Protein AF-A0AA37GEW1-F1 (afdb_monomer)

Organism: NCBI:txid708192

Radius of gyration: 22.43 Å; Cα contacts (8 Å, |Δi|>4): 580; chains: 1; bounding box: 46×82×53 Å

Structure (mmCIF, N/CA/C/O backbone):
data_AF-A0AA37GEW1-F1
#
_entry.id   AF-A0AA37GEW1-F1
#
loop_
_atom_site.group_PDB
_atom_site.id
_atom_site.type_symbol
_atom_site.label_atom_id
_atom_site.label_alt_id
_atom_site.label_comp_id
_atom_site.label_asym_id
_atom_site.label_entity_id
_atom_site.label_seq_id
_atom_site.pdbx_PDB_ins_code
_atom_site.Cartn_x
_atom_site.Cartn_y
_atom_site.Cartn_z
_atom_site.occupancy
_atom_site.B_iso_or_equiv
_atom_site.auth_seq_id
_atom_site.auth_comp_id
_atom_site.auth_asym_id
_atom_site.auth_atom_id
_atom_site.pdbx_PDB_model_num
ATOM 1 N N . MET A 1 1 ? -21.779 7.815 14.422 1.00 53.88 1 MET A N 1
ATOM 2 C CA . MET A 1 1 ? -20.915 6.710 13.942 1.00 53.88 1 MET A CA 1
ATOM 3 C C . MET A 1 1 ? -19.606 6.762 14.706 1.00 53.88 1 MET A C 1
ATOM 5 O O . MET A 1 1 ? -19.107 7.863 14.902 1.00 53.88 1 MET A O 1
ATOM 9 N N . LYS A 1 2 ? -19.100 5.618 15.178 1.00 76.12 2 LYS A N 1
ATOM 10 C CA . LYS A 1 2 ? -17.838 5.534 15.931 1.00 76.12 2 LYS A CA 1
ATOM 11 C C . LYS A 1 2 ? -16.645 5.568 14.962 1.00 76.12 2 LYS A C 1
ATOM 13 O O . LYS A 1 2 ? -16.744 5.013 13.868 1.00 76.12 2 LYS A O 1
ATOM 18 N N . GLY A 1 3 ? -15.575 6.265 15.341 1.00 82.94 3 GLY A N 1
ATOM 19 C CA . GLY A 1 3 ? -14.305 6.251 14.611 1.00 82.94 3 GLY A CA 1
ATOM 20 C C . GLY A 1 3 ? -13.537 4.949 14.846 1.00 82.94 3 GLY A C 1
ATOM 21 O O . GLY A 1 3 ? -13.857 4.213 15.780 1.00 82.94 3 GLY A O 1
ATOM 22 N N . ILE A 1 4 ? -12.532 4.682 14.014 1.00 88.31 4 ILE A N 1
ATOM 23 C CA . ILE A 1 4 ? -11.656 3.514 14.151 1.00 88.31 4 ILE A CA 1
ATOM 24 C C . ILE A 1 4 ? -10.768 3.714 15.382 1.00 88.31 4 ILE A C 1
ATOM 26 O O . ILE A 1 4 ? -9.865 4.551 15.370 1.00 88.31 4 ILE A O 1
ATOM 30 N N . SER A 1 5 ? -11.047 2.970 16.450 1.00 88.44 5 SER A N 1
ATOM 31 C CA . SER A 1 5 ? -10.325 3.070 17.721 1.00 88.44 5 SER A CA 1
ATOM 32 C C . SER A 1 5 ? -8.910 2.499 17.632 1.00 88.44 5 SER A C 1
ATOM 34 O O . SER A 1 5 ? -8.684 1.462 17.013 1.00 88.44 5 SER A O 1
ATOM 36 N N . ILE A 1 6 ? -7.968 3.152 18.311 1.00 87.19 6 ILE A N 1
ATOM 37 C CA . ILE A 1 6 ? -6.626 2.627 18.564 1.00 87.19 6 ILE A CA 1
ATOM 38 C C . ILE A 1 6 ? -6.676 1.911 19.923 1.00 87.19 6 ILE A C 1
ATOM 40 O O . ILE A 1 6 ? -6.922 2.565 20.943 1.00 87.19 6 ILE A O 1
ATOM 44 N N . PRO A 1 7 ? -6.489 0.581 19.974 1.00 84.62 7 PRO A N 1
ATOM 45 C CA . PRO A 1 7 ? -6.499 -0.152 21.234 1.00 84.62 7 PRO A CA 1
ATOM 46 C C . PRO A 1 7 ? -5.284 0.217 22.092 1.00 84.62 7 PRO A C 1
ATOM 48 O O . PRO A 1 7 ? -4.292 0.747 21.598 1.00 84.62 7 PRO A O 1
ATOM 51 N N . LYS A 1 8 ? -5.317 -0.123 23.388 1.00 81.00 8 LYS A N 1
ATOM 52 C CA . LYS A 1 8 ? -4.189 0.120 24.316 1.00 81.00 8 LYS A CA 1
ATOM 53 C C . LYS A 1 8 ? -2.884 -0.556 23.880 1.00 81.00 8 LYS A C 1
ATOM 55 O O . LYS A 1 8 ? -1.813 -0.094 24.249 1.00 81.00 8 LYS A O 1
ATOM 60 N N . SER A 1 9 ? -2.980 -1.645 23.116 1.00 80.62 9 SER A N 1
ATOM 61 C CA . SER A 1 9 ? -1.839 -2.336 22.508 1.00 80.62 9 SER A CA 1
ATOM 62 C C . SER A 1 9 ? -1.182 -1.539 21.373 1.00 80.62 9 SER A C 1
ATOM 64 O O . SER A 1 9 ? -0.112 -1.930 20.909 1.00 80.62 9 SER A O 1
ATOM 66 N N . SER A 1 10 ? -1.827 -0.465 20.899 1.00 83.31 10 SER A N 1
ATOM 67 C CA . SER A 1 10 ? -1.470 0.312 19.707 1.00 83.31 10 SER A CA 1
ATOM 68 C C . SER A 1 10 ? -1.389 -0.520 18.424 1.00 83.31 10 SER A C 1
ATOM 70 O O . SER A 1 10 ? -0.747 -0.113 17.462 1.00 83.31 10 SER A O 1
ATOM 72 N N . LYS A 1 11 ? -2.035 -1.689 18.394 1.00 88.69 11 LYS A N 1
ATOM 73 C CA . LYS A 1 11 ? -2.049 -2.601 17.247 1.00 88.69 11 LYS A CA 1
ATOM 74 C C . LYS A 1 11 ? -3.482 -2.846 16.821 1.00 88.69 11 LYS A C 1
ATOM 76 O O . LYS A 1 11 ? -4.252 -3.422 17.578 1.00 88.69 11 LYS A O 1
ATOM 81 N N . ILE A 1 12 ? -3.828 -2.409 15.620 1.00 89.88 12 ILE A N 1
ATOM 82 C CA . ILE A 1 12 ? -5.141 -2.640 15.025 1.00 89.88 12 ILE A CA 1
ATOM 83 C C . ILE A 1 12 ? -5.004 -3.833 14.084 1.00 89.88 12 ILE A C 1
ATOM 85 O O . ILE A 1 12 ? -4.336 -3.735 13.053 1.00 89.88 12 ILE A O 1
ATOM 89 N N . VAL A 1 13 ? -5.618 -4.957 14.440 1.00 90.12 13 VAL A N 1
ATOM 90 C CA . VAL A 1 13 ? -5.720 -6.126 13.562 1.00 90.12 13 VAL A CA 1
ATOM 91 C C . VAL A 1 13 ? -6.870 -5.881 12.594 1.00 90.12 13 VAL A C 1
ATOM 93 O O . VAL A 1 13 ? -7.989 -5.593 13.012 1.00 90.12 13 VAL A O 1
ATOM 96 N N . ALA A 1 14 ? -6.608 -5.925 11.292 1.00 90.06 14 ALA A N 1
ATOM 97 C CA . ALA A 1 14 ? -7.606 -5.560 10.298 1.00 90.06 14 ALA A CA 1
ATOM 98 C C . ALA A 1 14 ? -7.424 -6.271 8.959 1.00 90.06 14 ALA A C 1
ATOM 100 O O . ALA A 1 14 ? -6.347 -6.760 8.613 1.00 90.06 14 ALA A O 1
ATOM 101 N N . GLN A 1 15 ? -8.495 -6.252 8.171 1.00 90.38 15 GLN A N 1
ATOM 102 C CA . GLN A 1 15 ? -8.461 -6.534 6.742 1.00 90.38 15 GLN A CA 1
ATOM 103 C C . GLN A 1 15 ? -8.696 -5.240 5.962 1.00 90.38 15 GLN A C 1
ATOM 105 O O . GLN A 1 15 ? -9.581 -4.444 6.290 1.00 90.38 15 GLN A O 1
ATOM 110 N N . PHE A 1 16 ? -7.925 -5.037 4.894 1.00 91.50 16 PHE A N 1
ATOM 111 C CA . PHE A 1 16 ? -8.169 -3.943 3.959 1.00 91.50 16 PHE A CA 1
ATOM 112 C C . PHE A 1 16 ? -9.132 -4.420 2.880 1.00 91.50 16 PHE A C 1
ATOM 114 O O . PHE A 1 16 ? -8.760 -5.199 2.002 1.00 91.50 16 PHE A O 1
ATOM 121 N N . ARG A 1 17 ? -10.377 -3.961 2.954 1.00 89.31 17 ARG A N 1
ATOM 122 C CA . ARG A 1 17 ? -11.445 -4.339 2.031 1.00 89.31 17 ARG A CA 1
ATOM 123 C C . ARG A 1 17 ? -11.519 -3.366 0.866 1.00 89.31 17 ARG A C 1
ATOM 125 O O . ARG A 1 17 ? -11.872 -2.206 1.061 1.00 89.31 17 ARG A O 1
ATOM 132 N N . PHE A 1 18 ? -11.297 -3.849 -0.347 1.00 84.38 18 PHE A N 1
ATOM 133 C CA . PHE A 1 18 ? -11.412 -3.076 -1.576 1.00 84.38 18 PHE A CA 1
ATOM 134 C C . PHE A 1 18 ? -12.757 -3.367 -2.244 1.00 84.38 18 PHE A C 1
ATOM 136 O O . PHE A 1 18 ? -13.127 -4.517 -2.493 1.00 84.38 18 PHE A O 1
ATOM 143 N N . LYS A 1 19 ? -13.499 -2.311 -2.584 1.00 65.88 19 LYS A N 1
ATOM 144 C CA . LYS A 1 19 ? -14.659 -2.427 -3.479 1.00 65.88 19 LYS A CA 1
ATOM 145 C C . LYS A 1 19 ? -14.189 -2.279 -4.918 1.00 65.88 19 LYS A C 1
ATOM 147 O O . LYS A 1 19 ? -14.485 -1.291 -5.589 1.00 65.88 19 LYS A O 1
ATOM 152 N N . THR A 1 20 ? -13.416 -3.246 -5.386 1.00 56.47 20 THR A N 1
ATOM 153 C CA . THR A 1 20 ? -13.007 -3.269 -6.783 1.00 56.47 20 THR A CA 1
ATOM 154 C C . THR A 1 20 ? -14.152 -3.852 -7.621 1.00 56.47 20 THR A C 1
ATOM 156 O O . THR A 1 20 ? -14.796 -4.824 -7.233 1.00 56.47 20 THR A O 1
ATOM 159 N N . LYS A 1 21 ? -14.429 -3.278 -8.800 1.00 50.53 21 LYS A N 1
ATOM 160 C CA . LYS A 1 21 ? -15.309 -3.902 -9.818 1.00 50.53 21 LYS A CA 1
ATOM 161 C C . LYS A 1 21 ? -14.640 -5.120 -10.482 1.00 50.53 21 LYS A C 1
ATOM 163 O O . LYS A 1 21 ? -15.100 -5.618 -11.507 1.00 50.53 21 LYS A O 1
ATOM 168 N N . ILE A 1 22 ? -13.485 -5.536 -9.975 1.00 50.12 22 ILE A N 1
ATOM 169 C CA . ILE A 1 22 ? -12.546 -6.384 -10.684 1.00 50.12 22 ILE A CA 1
ATOM 170 C C . ILE A 1 22 ? -13.116 -7.803 -10.639 1.00 50.12 22 ILE A C 1
ATOM 172 O O . ILE A 1 22 ? -13.173 -8.443 -9.605 1.00 50.12 22 ILE A O 1
ATOM 176 N N . THR A 1 23 ? -13.598 -8.268 -11.790 1.00 44.78 23 THR A N 1
ATOM 177 C CA . THR A 1 23 ? -14.039 -9.637 -12.130 1.00 44.78 23 THR A CA 1
ATOM 178 C C . THR A 1 23 ? -15.445 -10.103 -11.744 1.00 44.78 23 THR A C 1
ATOM 180 O O . THR A 1 23 ? -15.943 -11.007 -12.411 1.00 44.78 23 THR A O 1
ATOM 183 N N . ASN A 1 24 ? -16.144 -9.504 -10.776 1.00 44.22 24 ASN A N 1
ATOM 184 C CA . ASN A 1 24 ? -17.566 -9.805 -10.557 1.00 44.22 24 ASN A CA 1
ATOM 185 C C . ASN A 1 24 ? -18.220 -8.706 -9.711 1.00 44.22 24 ASN A C 1
ATOM 187 O O . ASN A 1 24 ? -17.748 -8.447 -8.606 1.00 44.22 24 ASN A O 1
ATOM 191 N N . GLU A 1 25 ? -19.311 -8.085 -10.174 1.00 48.78 25 GLU A N 1
ATOM 192 C CA . GLU A 1 25 ? -19.981 -6.987 -9.443 1.00 48.78 25 GLU A CA 1
ATOM 193 C C . GLU A 1 25 ? -20.504 -7.407 -8.050 1.00 48.78 25 GLU A C 1
ATOM 195 O O . GLU A 1 25 ? -20.872 -6.560 -7.238 1.00 48.78 25 GLU A O 1
ATOM 200 N N . PHE A 1 26 ? -20.463 -8.708 -7.740 1.00 54.81 26 PHE A N 1
ATOM 201 C CA . PHE A 1 26 ? -20.981 -9.308 -6.513 1.00 54.81 26 PHE A CA 1
ATOM 202 C C . PHE A 1 26 ? -19.920 -9.733 -5.483 1.00 54.81 26 PHE A C 1
ATOM 204 O O . PHE A 1 26 ? -20.301 -10.139 -4.385 1.00 54.81 26 PHE A O 1
ATOM 211 N N . LYS A 1 27 ? -18.609 -9.682 -5.784 1.00 67.25 27 LYS A N 1
ATOM 212 C CA . LYS A 1 27 ? -17.571 -10.196 -4.862 1.00 67.25 27 LYS A CA 1
ATOM 213 C C . LYS A 1 27 ? -16.670 -9.100 -4.297 1.00 67.25 27 LYS A C 1
ATOM 215 O O . LYS A 1 27 ? -15.989 -8.376 -5.017 1.00 67.25 27 LYS A O 1
ATOM 220 N N . THR A 1 28 ? -16.640 -9.029 -2.970 1.00 77.25 28 THR A N 1
ATOM 221 C CA . THR A 1 28 ? -15.759 -8.136 -2.212 1.00 77.25 28 THR A CA 1
ATOM 222 C C . THR A 1 28 ? -14.315 -8.633 -2.289 1.00 77.25 28 THR A C 1
ATOM 224 O O . THR A 1 28 ? -14.069 -9.824 -2.086 1.00 77.25 28 THR A O 1
ATOM 227 N N . HIS A 1 29 ? -13.379 -7.724 -2.567 1.00 85.88 29 HIS A N 1
ATOM 228 C CA . HIS A 1 29 ? -11.950 -8.022 -2.616 1.00 85.88 29 HIS A CA 1
ATOM 229 C C . HIS A 1 29 ? -11.245 -7.523 -1.357 1.00 85.88 29 HIS A C 1
ATOM 231 O O . HIS A 1 29 ? -11.686 -6.567 -0.718 1.00 85.88 29 HIS A O 1
ATOM 237 N N . TYR A 1 30 ? -10.130 -8.156 -1.019 1.00 88.38 30 TYR A N 1
ATOM 238 C CA . TYR A 1 30 ? -9.304 -7.823 0.132 1.00 88.38 30 TYR A CA 1
ATOM 239 C C . TYR A 1 30 ? -7.834 -7.781 -0.265 1.00 88.38 30 TYR A C 1
ATOM 241 O O . TYR A 1 30 ? -7.428 -8.471 -1.203 1.00 88.38 30 TYR A O 1
ATOM 249 N N . LEU A 1 31 ? -7.044 -6.977 0.451 1.00 90.75 31 LEU A N 1
ATOM 250 C CA . LEU A 1 31 ? -5.590 -7.033 0.340 1.00 90.75 31 LEU A CA 1
ATOM 251 C C . LEU A 1 31 ? -5.097 -8.346 0.937 1.00 90.75 31 LEU A C 1
ATOM 253 O O . LEU A 1 31 ? -5.184 -8.566 2.145 1.00 90.75 31 LEU A O 1
ATOM 257 N N . TYR A 1 32 ? -4.568 -9.189 0.073 1.00 88.44 32 TYR A N 1
ATOM 258 C CA . TYR A 1 32 ? -4.087 -10.521 0.370 1.00 88.44 32 TYR A CA 1
ATOM 259 C C . TYR A 1 32 ? -2.609 -10.618 0.018 1.00 88.44 32 TYR A C 1
ATOM 261 O O . TYR A 1 32 ? -2.177 -10.092 -1.010 1.00 88.44 32 TYR A O 1
ATOM 269 N N . HIS A 1 33 ? -1.828 -11.311 0.835 1.00 87.06 33 HIS A N 1
ATOM 270 C CA . HIS A 1 33 ? -0.439 -11.600 0.524 1.00 87.06 33 HIS A CA 1
ATOM 271 C C . HIS A 1 33 ? -0.026 -12.989 1.013 1.00 87.06 33 HIS A C 1
ATOM 273 O O . HIS A 1 33 ? -0.040 -13.262 2.209 1.00 87.06 33 HIS A O 1
ATOM 279 N N . ASP A 1 34 ? 0.435 -13.828 0.081 1.00 84.38 34 ASP A N 1
ATOM 280 C CA . ASP A 1 34 ? 1.044 -15.119 0.390 1.00 84.38 34 ASP A CA 1
ATOM 281 C C . ASP A 1 34 ? 2.581 -15.000 0.352 1.00 84.38 34 ASP A C 1
ATOM 283 O O . ASP A 1 34 ? 3.164 -15.003 -0.732 1.00 84.38 34 ASP A O 1
ATOM 287 N N . ILE A 1 35 ? 3.259 -14.916 1.509 1.00 75.69 35 ILE A N 1
ATOM 288 C CA . ILE A 1 35 ? 4.733 -14.771 1.579 1.00 75.69 35 ILE A CA 1
ATOM 289 C C . ILE A 1 35 ? 5.475 -15.952 0.927 1.00 75.69 35 ILE A C 1
ATOM 291 O O . ILE A 1 35 ? 6.619 -15.813 0.493 1.00 75.69 35 ILE A O 1
ATOM 295 N N . HIS A 1 36 ? 4.843 -17.129 0.858 1.00 77.38 36 HIS A N 1
ATOM 296 C CA . HIS A 1 36 ? 5.449 -18.349 0.317 1.00 77.38 36 HIS A CA 1
ATOM 297 C C . HIS A 1 36 ? 5.138 -18.563 -1.163 1.00 77.38 36 HIS A C 1
ATOM 299 O O . HIS A 1 36 ? 5.787 -19.391 -1.807 1.00 77.38 36 HIS A O 1
ATOM 305 N N . LYS A 1 37 ? 4.192 -17.808 -1.729 1.00 81.44 37 LYS A N 1
ATOM 306 C CA . LYS A 1 37 ? 3.873 -17.851 -3.156 1.00 81.44 37 LYS A CA 1
ATOM 307 C C . LYS A 1 37 ? 4.180 -16.503 -3.802 1.00 81.44 37 LYS A C 1
ATOM 309 O O . LYS A 1 37 ? 3.342 -15.599 -3.766 1.00 81.44 37 LYS A O 1
ATOM 314 N N . PRO A 1 38 ? 5.356 -16.370 -4.447 1.00 78.62 38 PRO A N 1
ATOM 315 C CA . PRO A 1 38 ? 5.661 -15.209 -5.264 1.00 78.62 38 PRO A CA 1
ATOM 316 C C . PRO A 1 38 ? 4.550 -14.923 -6.268 1.00 78.62 38 PRO A C 1
ATOM 318 O O . PRO A 1 38 ? 3.838 -15.819 -6.738 1.00 78.62 38 PRO A O 1
ATOM 321 N N . ILE A 1 39 ? 4.428 -13.655 -6.632 1.00 77.88 39 ILE A N 1
ATOM 322 C CA . ILE A 1 39 ? 3.535 -13.239 -7.691 1.00 77.88 39 ILE A CA 1
ATOM 323 C C . ILE A 1 39 ? 4.084 -13.749 -9.016 1.00 77.88 39 ILE A C 1
ATOM 325 O O . ILE A 1 39 ? 5.028 -13.201 -9.576 1.00 77.88 39 ILE A O 1
ATOM 329 N N . VAL A 1 40 ? 3.485 -14.840 -9.495 1.00 72.06 40 VAL A N 1
ATOM 330 C CA . VAL A 1 40 ? 3.762 -15.368 -10.825 1.00 72.06 40 VAL A CA 1
ATOM 331 C C . VAL A 1 40 ? 2.958 -14.569 -11.827 1.00 72.06 40 VAL A C 1
ATOM 333 O O . VAL A 1 40 ? 1.734 -14.678 -11.913 1.00 72.06 40 VAL A O 1
ATOM 336 N N . VAL A 1 41 ? 3.690 -13.772 -12.577 1.00 71.12 41 VAL A N 1
ATOM 337 C CA . VAL A 1 41 ? 3.167 -12.954 -13.647 1.00 71.12 41 VAL A CA 1
ATOM 338 C C . VAL A 1 41 ? 3.015 -13.789 -14.920 1.00 71.12 41 VAL A C 1
ATOM 340 O O . VAL A 1 41 ? 3.902 -14.576 -15.286 1.00 71.12 41 VAL A O 1
ATOM 343 N N . GLN A 1 42 ? 1.842 -13.672 -15.546 1.00 64.75 42 GLN A N 1
ATOM 344 C CA . GLN A 1 42 ? 1.369 -14.611 -16.568 1.00 64.75 42 GLN A CA 1
ATOM 345 C C . GLN A 1 42 ? 1.801 -14.236 -17.988 1.00 64.75 42 GLN A C 1
ATOM 347 O O . GLN A 1 42 ? 1.684 -15.067 -18.887 1.00 64.75 42 GLN A O 1
ATOM 352 N N . THR A 1 43 ? 2.339 -13.034 -18.194 1.00 68.69 43 THR A N 1
ATOM 353 C CA . THR A 1 43 ? 2.706 -12.527 -19.522 1.00 68.69 43 THR A CA 1
ATOM 354 C C . THR A 1 43 ? 4.187 -12.172 -19.625 1.00 68.69 43 THR A C 1
ATOM 356 O O . THR A 1 43 ? 4.861 -11.980 -18.614 1.00 68.69 43 THR A O 1
ATOM 359 N N . MET A 1 44 ? 4.713 -12.130 -20.854 1.00 67.75 44 MET A N 1
ATOM 360 C CA . MET A 1 44 ? 6.087 -11.671 -21.105 1.00 67.75 44 MET A CA 1
ATOM 361 C C . MET A 1 44 ? 6.243 -10.192 -20.748 1.00 67.75 44 MET A C 1
ATOM 363 O O . MET A 1 44 ? 7.167 -9.857 -20.017 1.00 67.75 44 MET A O 1
ATOM 367 N N . SER A 1 45 ? 5.292 -9.349 -21.161 1.00 70.69 45 SER A N 1
ATOM 368 C CA . SER A 1 45 ? 5.315 -7.909 -20.897 1.00 70.69 45 SER A CA 1
ATOM 369 C C . SER A 1 45 ? 5.331 -7.599 -19.402 1.00 70.69 45 SER A C 1
ATOM 371 O O . SER A 1 45 ? 6.221 -6.916 -18.917 1.00 70.69 45 SER A O 1
ATOM 373 N N . GLU A 1 46 ? 4.432 -8.174 -18.609 1.00 70.25 46 GLU A N 1
ATOM 374 C CA . GLU A 1 46 ? 4.437 -7.913 -17.168 1.00 70.25 46 GLU A CA 1
ATOM 375 C C . GLU A 1 46 ? 5.672 -8.511 -16.452 1.00 70.25 46 GLU A C 1
ATOM 377 O O . GLU A 1 46 ? 6.075 -8.012 -15.401 1.00 70.25 46 GLU A O 1
ATOM 382 N N . ARG A 1 47 ? 6.276 -9.595 -16.974 1.00 68.62 47 ARG A N 1
ATOM 383 C CA . ARG A 1 47 ? 7.522 -10.168 -16.417 1.00 68.62 47 ARG A CA 1
ATOM 384 C C . ARG A 1 47 ? 8.727 -9.267 -16.651 1.00 68.62 47 ARG A C 1
ATOM 386 O O . ARG A 1 47 ? 9.667 -9.326 -15.867 1.00 68.62 47 ARG A O 1
ATOM 393 N N . GLU A 1 48 ? 8.708 -8.462 -17.706 1.00 71.75 48 GLU A N 1
ATOM 394 C CA . GLU A 1 48 ? 9.696 -7.401 -17.923 1.00 71.75 48 GLU A CA 1
ATOM 395 C C . GLU A 1 48 ? 9.464 -6.230 -16.960 1.00 71.75 48 GLU A C 1
ATOM 397 O O . GLU A 1 48 ? 10.412 -5.541 -16.580 1.00 71.75 48 GLU A O 1
ATOM 402 N N . VAL A 1 49 ? 8.217 -6.052 -16.507 1.00 75.31 49 VAL A N 1
ATOM 403 C CA . VAL A 1 49 ? 7.815 -4.982 -15.591 1.00 75.31 49 VAL A CA 1
ATOM 404 C C . VAL A 1 49 ? 8.081 -5.315 -14.132 1.00 75.31 49 VAL A C 1
ATOM 406 O O . VAL A 1 49 ? 8.333 -4.389 -13.387 1.00 75.31 49 VAL A O 1
ATOM 409 N N . VAL A 1 50 ? 8.027 -6.559 -13.656 1.00 78.00 50 VAL A N 1
ATOM 410 C CA . VAL A 1 50 ? 8.314 -6.877 -12.238 1.00 78.00 50 VAL A CA 1
ATOM 411 C C . VAL A 1 50 ? 9.503 -7.821 -12.104 1.00 78.00 50 VAL A C 1
ATOM 413 O O . VAL A 1 50 ? 9.718 -8.663 -12.972 1.00 78.00 50 VAL A O 1
ATOM 416 N N . PRO A 1 51 ? 10.270 -7.769 -10.998 1.00 75.38 51 PRO A N 1
ATOM 417 C CA . PRO A 1 51 ? 11.344 -8.732 -10.798 1.00 75.38 51 PRO A CA 1
ATOM 418 C C . PRO A 1 51 ? 10.799 -10.178 -10.813 1.00 75.38 51 PRO A C 1
ATOM 420 O O . PRO A 1 51 ? 9.708 -10.423 -10.288 1.00 75.38 51 PRO A O 1
ATOM 423 N N . PRO A 1 52 ? 11.569 -11.174 -11.305 1.00 69.50 52 PRO A N 1
ATOM 424 C CA . PRO A 1 52 ? 11.109 -12.564 -11.468 1.00 69.50 52 PRO A CA 1
ATOM 425 C C . PRO A 1 52 ? 10.568 -13.244 -10.200 1.00 69.50 52 PRO A C 1
ATOM 427 O O . PRO A 1 52 ? 9.903 -14.275 -10.273 1.00 69.50 52 PRO A O 1
ATOM 430 N N . ARG A 1 53 ? 10.889 -12.698 -9.023 1.00 72.19 53 ARG A N 1
ATOM 431 C CA . ARG A 1 53 ? 10.427 -13.161 -7.709 1.00 72.19 53 ARG A CA 1
ATOM 432 C C . ARG A 1 53 ? 9.753 -12.027 -6.944 1.00 72.19 53 ARG A C 1
ATOM 434 O O . ARG A 1 53 ? 10.121 -11.726 -5.811 1.00 72.19 53 ARG A O 1
ATOM 441 N N . PHE A 1 54 ? 8.788 -11.375 -7.579 1.00 82.50 54 PHE A N 1
ATOM 442 C CA . PHE A 1 54 ? 8.005 -10.329 -6.939 1.00 82.50 54 PHE A CA 1
ATOM 443 C C . PHE A 1 54 ? 7.192 -10.898 -5.766 1.00 82.50 54 PHE A C 1
ATOM 445 O O . PHE A 1 54 ? 6.406 -11.831 -5.923 1.00 82.50 54 PHE A O 1
ATOM 452 N N . GLN A 1 55 ? 7.386 -10.330 -4.578 1.00 83.69 55 GLN A N 1
ATOM 453 C CA . GLN A 1 55 ? 6.562 -10.586 -3.400 1.00 83.69 55 GLN A CA 1
ATOM 454 C C . GLN A 1 55 ? 5.833 -9.292 -3.052 1.00 83.69 55 GLN A C 1
ATOM 456 O O . GLN A 1 55 ? 6.430 -8.331 -2.566 1.00 83.69 55 GLN A O 1
ATOM 461 N N . GLY A 1 56 ? 4.535 -9.260 -3.330 1.00 87.19 56 GLY A N 1
ATOM 462 C CA . GLY A 1 56 ? 3.691 -8.106 -3.055 1.00 87.19 56 GLY A CA 1
ATOM 463 C C . GLY A 1 56 ? 2.268 -8.527 -2.730 1.00 87.19 56 GLY A C 1
ATOM 464 O O . GLY A 1 56 ? 1.899 -9.688 -2.943 1.00 87.19 56 GLY A O 1
ATOM 465 N N . PRO A 1 57 ? 1.475 -7.636 -2.130 1.00 89.69 57 PRO A N 1
ATOM 466 C CA . PRO A 1 57 ? 0.077 -7.919 -1.896 1.00 89.69 57 PRO A CA 1
ATOM 467 C C . PRO A 1 57 ? -0.732 -7.801 -3.195 1.00 89.69 57 PRO A C 1
ATOM 469 O O . PRO A 1 57 ? -0.352 -7.090 -4.127 1.00 89.69 57 PRO A O 1
ATOM 472 N N . ARG A 1 58 ? -1.881 -8.471 -3.236 1.00 88.44 58 ARG A N 1
ATOM 473 C CA . ARG A 1 58 ? -2.872 -8.379 -4.310 1.00 88.44 58 ARG A CA 1
ATOM 474 C C . ARG A 1 58 ? -4.247 -8.064 -3.745 1.00 88.44 58 ARG A C 1
ATOM 476 O O . ARG A 1 58 ? -4.571 -8.480 -2.638 1.00 88.44 58 ARG A O 1
ATOM 483 N N . ALA A 1 59 ? -5.079 -7.390 -4.522 1.00 88.50 59 ALA A N 1
ATOM 484 C CA . ALA A 1 59 ? -6.513 -7.353 -4.295 1.00 88.50 59 ALA A CA 1
ATOM 485 C C . ALA A 1 59 ? -7.138 -8.637 -4.866 1.00 88.50 59 ALA A C 1
ATOM 487 O O . ALA A 1 59 ? -7.184 -8.822 -6.081 1.00 88.50 59 ALA A O 1
ATOM 488 N N . ALA A 1 60 ? -7.628 -9.522 -4.000 1.00 85.81 60 ALA A N 1
ATOM 489 C CA . ALA A 1 60 ? -8.234 -10.796 -4.393 1.00 85.81 60 ALA A CA 1
ATOM 490 C C . ALA A 1 60 ? -9.610 -10.988 -3.732 1.00 85.81 60 ALA A C 1
ATOM 492 O O . ALA A 1 60 ? -9.830 -10.450 -2.642 1.00 85.81 60 ALA A O 1
ATOM 493 N N . PRO A 1 61 ? -10.553 -11.727 -4.351 1.00 83.00 61 PRO A N 1
ATOM 494 C CA . PRO A 1 61 ? -11.792 -12.112 -3.683 1.00 83.00 61 PRO A CA 1
ATOM 495 C C . PRO A 1 61 ? -11.476 -12.885 -2.408 1.00 83.00 61 PRO A C 1
ATOM 497 O O . PRO A 1 61 ? -10.579 -13.723 -2.430 1.00 83.00 61 PRO A O 1
ATOM 500 N N . TYR A 1 62 ? -12.231 -12.647 -1.335 1.00 79.75 62 TYR A N 1
ATOM 501 C CA . TYR A 1 62 ? -12.073 -13.437 -0.113 1.00 79.75 62 TYR A CA 1
ATOM 502 C C . TYR A 1 62 ? -12.219 -14.937 -0.398 1.00 79.75 62 TYR A C 1
ATOM 504 O O . TYR A 1 62 ? -13.198 -15.360 -1.025 1.00 79.75 62 TYR A O 1
ATOM 512 N N . ASP A 1 63 ? -11.274 -15.727 0.103 1.00 74.62 63 ASP A N 1
ATOM 513 C CA . ASP A 1 63 ? -11.342 -17.183 0.113 1.00 74.62 63 ASP A CA 1
ATOM 514 C C . ASP A 1 63 ? -11.389 -17.657 1.575 1.00 74.62 63 ASP A C 1
ATOM 516 O O . ASP A 1 63 ? -10.466 -17.368 2.339 1.00 74.62 63 ASP A O 1
ATOM 520 N N . PRO A 1 64 ? -12.436 -18.392 1.991 1.00 71.12 64 PRO A N 1
ATOM 521 C CA . PRO A 1 64 ? -12.517 -18.940 3.344 1.00 71.12 64 PRO A CA 1
ATOM 522 C C . PRO A 1 64 ? -11.431 -19.984 3.646 1.00 71.12 64 PRO A C 1
ATOM 524 O O . PRO A 1 64 ? -11.278 -20.373 4.798 1.00 71.12 64 PRO A O 1
ATOM 527 N N . LYS A 1 65 ? -10.707 -20.470 2.629 1.00 72.12 65 LYS A N 1
ATOM 528 C CA . LYS A 1 65 ? -9.554 -21.366 2.786 1.00 72.12 65 LYS A CA 1
ATOM 529 C C . LYS A 1 65 ? -8.237 -20.625 2.982 1.00 72.12 65 LYS A C 1
ATOM 531 O O . LYS A 1 65 ? -7.219 -21.291 3.161 1.00 72.12 65 LYS A O 1
ATOM 536 N N . TRP A 1 66 ? -8.218 -19.293 2.882 1.00 74.62 66 TRP A N 1
ATOM 537 C CA . TRP A 1 66 ? -7.034 -18.538 3.275 1.00 74.62 66 TRP A CA 1
ATOM 538 C C . TRP A 1 66 ? -6.710 -18.862 4.723 1.00 74.62 66 TRP A C 1
ATOM 540 O O . TRP A 1 66 ? -7.601 -18.889 5.574 1.00 74.62 66 TRP A O 1
ATOM 550 N N . GLU A 1 67 ? -5.432 -19.088 5.005 1.00 69.44 67 GLU A N 1
ATOM 551 C CA . GLU A 1 67 ? -5.002 -19.052 6.390 1.00 69.44 67 GLU A CA 1
ATOM 552 C C . GLU A 1 67 ? -5.307 -17.638 6.887 1.00 69.44 67 GLU A C 1
ATOM 554 O O . GLU A 1 67 ? -5.015 -16.668 6.180 1.00 69.44 67 GLU A O 1
ATOM 559 N N . ASP A 1 68 ? -5.936 -17.516 8.064 1.00 60.97 68 ASP A N 1
ATOM 560 C CA . ASP A 1 68 ? -6.398 -16.235 8.627 1.00 60.97 68 ASP A CA 1
ATOM 561 C C . ASP A 1 68 ? -5.352 -15.126 8.439 1.00 60.97 68 ASP A C 1
ATOM 563 O O . ASP A 1 68 ? -5.656 -13.986 8.122 1.00 60.97 68 ASP A O 1
ATOM 567 N N . GLN A 1 69 ? -4.089 -15.500 8.546 1.00 70.38 69 GLN A N 1
ATOM 568 C CA . GLN A 1 69 ? -2.917 -14.658 8.502 1.00 70.38 69 GLN A CA 1
ATOM 569 C C . GLN A 1 69 ? -2.469 -14.135 7.112 1.00 70.38 69 GLN A C 1
ATOM 571 O O . GLN A 1 69 ? -1.673 -13.196 7.059 1.00 70.38 69 GLN A O 1
ATOM 576 N N . ASP A 1 70 ? -2.988 -14.664 5.996 1.00 75.56 70 ASP A N 1
ATOM 577 C CA . ASP A 1 70 ? -2.644 -14.212 4.631 1.00 75.56 70 ASP A CA 1
ATOM 578 C C . ASP A 1 70 ? -3.409 -12.948 4.188 1.00 75.56 70 ASP A C 1
ATOM 580 O O . ASP A 1 70 ? -2.964 -12.189 3.324 1.00 75.56 70 ASP A O 1
ATOM 584 N N . GLY A 1 71 ? -4.596 -12.725 4.756 1.00 81.81 71 GLY A N 1
ATOM 585 C CA . GLY A 1 71 ? -5.441 -11.554 4.487 1.00 81.81 71 GLY A CA 1
ATOM 586 C C . GLY A 1 71 ? -5.476 -10.552 5.640 1.00 81.81 71 GLY A C 1
ATOM 587 O O . GLY A 1 71 ? -6.210 -9.564 5.568 1.00 81.81 71 GLY A O 1
ATOM 588 N N . ILE A 1 72 ? -4.732 -10.828 6.716 1.00 87.69 72 ILE A N 1
ATOM 589 C CA . ILE A 1 72 ? -4.734 -10.043 7.947 1.00 87.69 72 ILE A CA 1
ATOM 590 C C . ILE A 1 72 ? -3.487 -9.191 8.055 1.00 87.69 72 ILE A C 1
ATOM 592 O O . ILE A 1 72 ? -2.355 -9.643 7.870 1.00 87.69 72 ILE A O 1
ATOM 596 N N . TRP A 1 73 ? -3.728 -7.939 8.415 1.00 91.19 73 TRP A N 1
ATOM 597 C CA . TRP A 1 73 ? -2.718 -6.918 8.568 1.00 91.19 73 TRP A CA 1
ATOM 598 C C . TRP A 1 73 ? -2.797 -6.336 9.971 1.00 91.19 73 TRP A C 1
ATOM 600 O O . TRP A 1 73 ? -3.875 -6.090 10.506 1.00 91.19 73 TRP A O 1
ATOM 610 N N . THR A 1 74 ? -1.639 -6.098 10.568 1.00 91.75 74 THR A N 1
ATOM 611 C CA . THR A 1 74 ? -1.515 -5.310 11.789 1.00 91.75 74 THR A CA 1
ATOM 612 C C . THR A 1 74 ? -1.117 -3.891 11.409 1.00 91.75 74 THR A C 1
ATOM 614 O O . THR A 1 74 ? -0.034 -3.677 10.860 1.00 91.75 74 THR A O 1
ATOM 617 N N . ILE A 1 75 ? -1.981 -2.928 11.714 1.00 93.56 75 ILE A N 1
ATOM 618 C CA . ILE A 1 75 ? -1.729 -1.495 11.556 1.00 93.56 75 ILE A CA 1
ATOM 619 C C . ILE A 1 75 ? -1.257 -0.962 12.907 1.00 93.56 75 ILE A C 1
ATOM 621 O O . ILE A 1 75 ? -1.973 -1.066 13.904 1.00 93.56 75 ILE A O 1
ATOM 625 N N . THR A 1 76 ? -0.056 -0.395 12.946 1.00 92.62 76 THR A N 1
ATOM 626 C CA . THR A 1 76 ? 0.519 0.191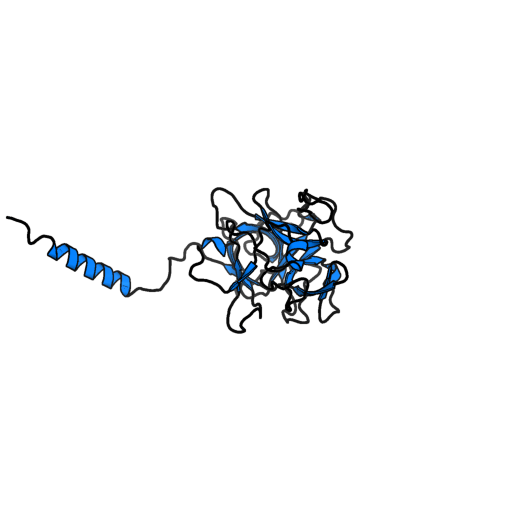 14.163 1.00 92.62 76 THR A CA 1
ATOM 627 C C . THR A 1 76 ? 0.714 1.687 13.936 1.00 92.62 76 THR A C 1
ATOM 629 O O . THR A 1 76 ? 1.543 2.046 13.101 1.00 92.62 76 THR A O 1
ATOM 632 N N . PRO A 1 77 ? -0.031 2.574 14.621 1.00 90.75 77 PRO A N 1
ATOM 633 C CA . PRO A 1 77 ? 0.203 4.010 14.536 1.00 90.75 77 PRO A CA 1
ATOM 634 C C . PRO A 1 77 ? 1.632 4.357 14.943 1.00 90.75 77 PRO A C 1
ATOM 636 O O . PRO A 1 77 ? 2.133 3.864 15.957 1.00 90.75 77 PRO A O 1
ATOM 639 N N . THR A 1 78 ? 2.285 5.209 14.162 1.00 87.44 78 THR A N 1
ATOM 640 C CA . THR A 1 78 ? 3.601 5.745 14.508 1.00 87.44 78 THR A CA 1
ATOM 641 C C . THR A 1 78 ? 3.444 7.071 15.243 1.00 87.44 78 THR A C 1
ATOM 643 O O . THR A 1 78 ? 2.546 7.843 14.911 1.00 87.44 78 THR A O 1
ATOM 646 N N . PRO A 1 79 ? 4.296 7.370 16.239 1.00 71.69 79 PRO A N 1
ATOM 647 C CA . PRO A 1 79 ? 4.328 8.694 16.839 1.00 71.69 79 PRO A CA 1
ATOM 648 C C . PRO A 1 79 ? 4.736 9.706 15.766 1.00 71.69 79 PRO A C 1
ATOM 650 O O . PRO A 1 79 ? 5.867 9.674 15.285 1.00 71.69 79 PRO A O 1
ATOM 653 N N . ASP A 1 80 ? 3.818 10.581 15.371 1.00 63.59 80 ASP A N 1
ATOM 654 C CA . ASP A 1 80 ? 4.149 11.701 14.500 1.00 63.59 80 ASP A CA 1
ATOM 655 C C . ASP A 1 80 ? 4.708 12.832 15.369 1.00 63.59 80 ASP A C 1
ATOM 657 O O . ASP A 1 80 ? 4.017 13.348 16.243 1.00 63.59 80 ASP A O 1
ATOM 661 N N . THR A 1 81 ? 5.976 13.189 15.173 1.00 52.03 81 THR A N 1
ATOM 662 C CA . THR A 1 81 ? 6.627 14.295 15.893 1.00 52.03 81 THR A CA 1
ATOM 663 C C . THR A 1 81 ? 6.282 15.666 15.313 1.00 52.03 81 THR A C 1
ATOM 665 O O . THR A 1 81 ? 6.583 16.678 15.943 1.00 52.03 81 THR A O 1
ATOM 668 N N . ARG A 1 82 ? 5.675 15.728 14.117 1.00 53.91 82 ARG A N 1
ATOM 669 C CA . ARG A 1 82 ? 5.324 16.981 13.421 1.00 53.91 82 ARG A CA 1
ATOM 670 C C . ARG A 1 82 ? 3.951 17.500 13.815 1.00 53.91 82 ARG A C 1
ATOM 672 O O . ARG A 1 82 ? 3.675 18.690 13.689 1.00 53.91 82 ARG A O 1
ATOM 679 N N . THR A 1 83 ? 3.089 16.613 14.285 1.00 52.12 83 THR A N 1
ATOM 680 C CA . THR A 1 83 ? 1.798 16.973 14.849 1.00 52.12 83 THR A CA 1
ATOM 681 C C . THR A 1 83 ? 1.858 16.707 16.341 1.00 52.12 83 THR A C 1
ATOM 683 O O . THR A 1 83 ? 2.197 15.599 16.734 1.00 52.12 83 THR A O 1
ATOM 686 N N . ASP A 1 84 ? 1.513 17.693 17.166 1.00 46.38 84 ASP A N 1
ATOM 687 C CA . ASP A 1 84 ? 1.500 17.646 18.641 1.00 46.38 84 ASP A CA 1
ATOM 688 C C . ASP A 1 84 ? 0.422 16.683 19.204 1.00 46.38 84 ASP A C 1
ATOM 690 O O . ASP A 1 84 ? -0.234 16.914 20.219 1.00 46.38 84 ASP A O 1
ATOM 694 N N . ILE A 1 85 ? 0.163 15.587 18.492 1.00 51.72 85 ILE A N 1
ATOM 695 C CA . ILE A 1 85 ? -0.925 14.651 18.712 1.00 51.72 85 ILE A CA 1
ATOM 696 C C . ILE A 1 85 ? -0.422 13.517 19.604 1.00 51.72 85 ILE A C 1
ATOM 698 O O . ILE A 1 85 ? -0.404 12.331 19.265 1.00 51.72 85 ILE A O 1
ATOM 702 N N . LEU A 1 86 ? -0.024 13.904 20.808 1.00 48.09 86 LEU A N 1
ATOM 703 C CA . LEU A 1 86 ? 0.189 12.979 21.905 1.00 48.09 86 LEU A CA 1
ATOM 704 C C . LEU A 1 86 ? -1.173 12.392 22.314 1.00 48.09 86 LEU A C 1
ATOM 706 O O . LEU A 1 86 ? -2.021 13.082 22.873 1.00 48.09 86 LEU A O 1
ATOM 710 N N . ARG A 1 87 ? -1.341 11.081 22.080 1.00 60.94 87 ARG A N 1
ATOM 711 C CA . ARG A 1 87 ? -2.472 10.222 22.505 1.00 60.94 87 ARG A CA 1
ATOM 712 C C . ARG A 1 87 ? -3.750 10.313 21.663 1.00 60.94 87 ARG A C 1
ATOM 714 O O . ARG A 1 87 ? -4.845 10.514 22.186 1.00 60.94 87 ARG A O 1
ATOM 721 N N . GLN A 1 88 ? -3.637 10.053 20.364 1.00 71.75 88 GLN A N 1
ATOM 722 C CA . GLN A 1 88 ? -4.807 9.676 19.568 1.00 71.75 88 GLN A CA 1
ATOM 723 C C . GLN A 1 88 ? -5.401 8.353 20.080 1.00 71.75 88 GLN A C 1
ATOM 725 O O . GLN A 1 88 ? -4.728 7.327 20.113 1.00 71.75 88 GLN A O 1
ATOM 730 N N . SER A 1 89 ? -6.674 8.377 20.477 1.00 84.75 89 SER A N 1
ATOM 731 C CA . SER A 1 89 ? -7.463 7.174 20.783 1.00 84.75 89 SER A CA 1
ATOM 732 C C . SER A 1 89 ? -8.139 6.584 19.542 1.00 84.75 89 SER A C 1
ATOM 734 O O . SER A 1 89 ? -8.778 5.536 19.624 1.00 84.75 89 SER A O 1
ATOM 736 N N . GLN A 1 90 ? -8.026 7.261 18.396 1.00 89.50 90 GLN A N 1
ATOM 737 C CA . GLN A 1 90 ? -8.636 6.897 17.121 1.00 89.50 90 GLN A CA 1
ATOM 738 C C . GLN A 1 90 ? -7.706 7.266 15.967 1.00 89.50 90 GLN A C 1
ATOM 740 O O . GLN A 1 90 ? -6.978 8.255 16.060 1.00 89.50 90 GLN A O 1
ATOM 745 N N . LEU A 1 91 ? -7.771 6.506 14.873 1.00 90.19 91 LEU A N 1
ATOM 746 C CA . LEU A 1 91 ? -7.142 6.905 13.615 1.00 90.19 91 LEU A CA 1
ATOM 747 C C . LEU A 1 91 ? -7.836 8.154 13.065 1.00 90.19 91 LEU A C 1
ATOM 749 O O . LEU A 1 91 ? -9.067 8.242 13.078 1.00 90.19 91 LEU A O 1
ATOM 753 N N . VAL A 1 92 ? -7.056 9.090 12.533 1.00 91.69 92 VAL A N 1
ATOM 754 C CA . VAL A 1 92 ? -7.542 10.294 11.849 1.00 91.69 92 VAL A CA 1
ATOM 755 C C . VAL A 1 92 ? -7.011 10.343 10.418 1.00 91.69 92 VAL A C 1
ATOM 757 O O . VAL A 1 92 ? -6.055 9.648 10.071 1.00 91.69 92 VAL A O 1
ATOM 760 N N . ASP A 1 93 ? -7.629 11.155 9.561 1.00 91.81 93 ASP A N 1
ATOM 761 C CA . ASP A 1 93 ? -7.060 11.424 8.236 1.00 91.81 93 ASP A CA 1
ATOM 762 C C . ASP A 1 93 ? -5.646 11.995 8.392 1.00 91.81 93 ASP A C 1
ATOM 764 O O . ASP A 1 93 ? -5.456 12.985 9.100 1.00 91.81 93 ASP A O 1
ATOM 768 N N . GLY A 1 94 ? -4.669 11.362 7.740 1.00 90.75 94 GLY A N 1
ATOM 769 C CA . GLY A 1 94 ? -3.254 11.710 7.847 1.00 90.75 94 GLY A CA 1
ATOM 770 C C . GLY A 1 94 ? -2.455 10.880 8.848 1.00 90.75 94 GLY A C 1
ATOM 771 O O . GLY A 1 94 ? -1.237 11.028 8.854 1.00 90.75 94 GLY A O 1
ATOM 772 N N . SER A 1 95 ? -3.081 10.003 9.648 1.00 91.56 95 SER A N 1
ATOM 773 C CA . SER A 1 95 ? -2.352 9.149 10.596 1.00 91.56 95 SER A CA 1
ATOM 774 C C . SER A 1 95 ? -1.235 8.372 9.895 1.00 91.56 95 SER A C 1
ATOM 776 O O . SER A 1 95 ? -1.478 7.657 8.915 1.00 91.56 95 SER A O 1
ATOM 778 N N . THR A 1 96 ? -0.023 8.504 10.429 1.00 93.06 96 THR A N 1
ATOM 779 C CA . THR A 1 96 ? 1.148 7.721 10.039 1.00 93.06 96 THR A CA 1
ATOM 780 C C . THR A 1 96 ? 1.096 6.358 10.730 1.00 93.06 96 THR A C 1
ATOM 782 O O . THR A 1 96 ? 0.749 6.242 11.910 1.00 93.06 96 THR A O 1
ATOM 785 N N . VAL A 1 97 ? 1.363 5.296 9.976 1.00 94.06 97 VAL A N 1
ATOM 786 C CA . VAL A 1 97 ? 1.240 3.909 10.431 1.00 94.06 97 VAL A CA 1
ATOM 787 C C . VAL A 1 97 ? 2.332 3.038 9.820 1.00 94.06 97 VAL A C 1
ATOM 789 O O . VAL A 1 97 ? 2.771 3.273 8.696 1.00 94.06 97 VAL A O 1
ATOM 792 N N . THR A 1 98 ? 2.710 1.969 10.513 1.00 94.69 98 THR A N 1
ATOM 793 C CA . THR A 1 98 ? 3.377 0.818 9.895 1.00 94.69 98 THR A CA 1
ATOM 794 C C . THR A 1 98 ? 2.362 -0.296 9.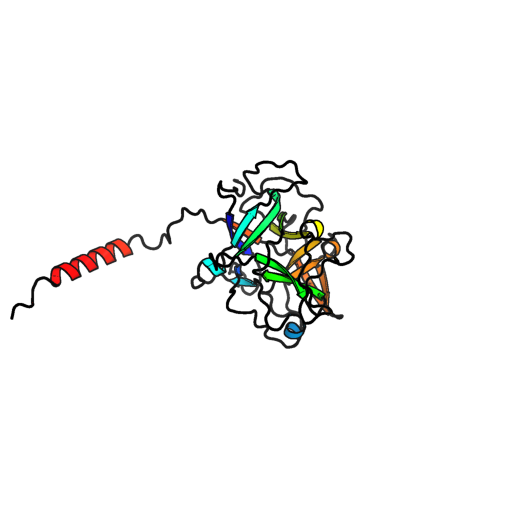676 1.00 94.69 98 THR A C 1
ATOM 796 O O . THR A 1 98 ? 1.410 -0.461 10.446 1.00 94.69 98 THR A O 1
ATOM 799 N N . ILE A 1 99 ? 2.531 -1.045 8.588 1.00 94.81 99 ILE A N 1
ATOM 800 C CA . ILE A 1 99 ? 1.612 -2.112 8.187 1.00 94.81 99 ILE A CA 1
ATOM 801 C C . ILE A 1 99 ? 2.411 -3.405 8.080 1.00 94.81 99 ILE A C 1
ATOM 803 O O . ILE A 1 99 ? 3.339 -3.511 7.276 1.00 94.81 99 ILE A O 1
ATOM 807 N N . ARG A 1 100 ? 2.055 -4.385 8.909 1.00 91.81 100 ARG A N 1
ATOM 808 C CA . ARG A 1 100 ? 2.707 -5.698 8.991 1.00 91.81 100 ARG A CA 1
ATOM 809 C C . ARG A 1 100 ? 1.723 -6.795 8.591 1.00 91.81 100 ARG A C 1
ATOM 811 O O . ARG A 1 100 ? 0.565 -6.741 8.993 1.00 91.81 100 ARG A O 1
ATOM 818 N N . SER A 1 101 ? 2.176 -7.800 7.851 1.00 87.69 101 SER A N 1
ATOM 819 C CA . SER A 1 101 ? 1.408 -9.031 7.621 1.00 87.69 101 SER A CA 1
ATOM 820 C C . SER A 1 101 ? 1.265 -9.845 8.916 1.00 87.69 101 SER A C 1
ATOM 822 O O . SER A 1 101 ? 2.197 -9.918 9.723 1.00 87.69 101 SER A O 1
ATOM 824 N N . GLY A 1 102 ? 0.105 -10.475 9.109 1.00 77.94 102 GLY A N 1
ATOM 825 C CA . GLY A 1 102 ? -0.177 -11.348 10.250 1.00 77.94 102 GLY A CA 1
ATOM 826 C C . GLY A 1 102 ? 0.498 -12.726 10.205 1.00 77.94 102 GLY A C 1
ATOM 827 O O . GLY A 1 102 ? 0.414 -13.448 11.191 1.00 77.94 102 GLY A O 1
ATOM 828 N N . ARG A 1 103 ? 1.155 -13.097 9.095 1.00 69.81 103 ARG A N 1
ATOM 829 C CA . ARG A 1 103 ? 1.555 -14.482 8.780 1.00 69.81 103 ARG A CA 1
ATOM 830 C C . ARG A 1 103 ? 2.677 -15.102 9.582 1.00 69.81 103 ARG A C 1
ATOM 832 O O . ARG A 1 103 ? 2.666 -16.304 9.815 1.00 69.81 103 ARG A O 1
ATOM 839 N N . ASP A 1 104 ? 3.673 -14.321 9.951 1.00 67.75 104 ASP A N 1
ATOM 840 C CA . ASP A 1 104 ? 4.817 -14.871 10.659 1.00 67.75 104 ASP A CA 1
ATOM 841 C C . ASP A 1 104 ? 5.037 -14.062 11.938 1.00 67.75 104 ASP A C 1
ATOM 843 O O . ASP A 1 104 ? 5.435 -12.889 11.875 1.00 67.75 104 ASP A O 1
ATOM 847 N N . PRO A 1 105 ? 4.730 -14.637 13.117 1.00 67.12 105 PRO A N 1
ATOM 848 C CA . PRO A 1 105 ? 4.996 -13.969 14.379 1.00 67.12 105 PRO A CA 1
ATOM 849 C C . PRO A 1 105 ? 6.502 -13.843 14.643 1.00 67.12 105 PRO A C 1
ATOM 851 O O . PRO A 1 105 ? 6.902 -12.860 15.273 1.00 67.12 105 PRO A O 1
ATOM 854 N N . GLN A 1 106 ? 7.321 -14.772 14.132 1.00 73.19 106 GLN A N 1
ATOM 855 C CA . GLN A 1 106 ? 8.773 -14.810 14.318 1.00 73.19 106 GLN A CA 1
ATOM 856 C C . GLN A 1 106 ? 9.488 -13.819 13.397 1.00 73.19 106 GLN A C 1
ATOM 858 O O . GLN A 1 106 ? 10.315 -13.040 13.870 1.00 73.19 106 GLN A O 1
ATOM 863 N N . THR A 1 107 ? 9.131 -13.791 12.111 1.00 79.69 107 THR A N 1
ATOM 864 C CA . TH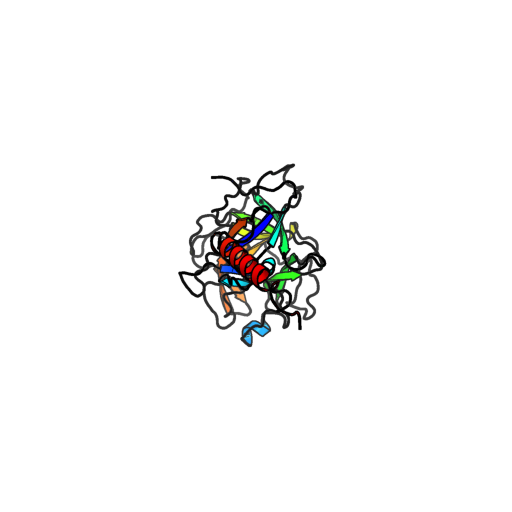R A 1 107 ? 9.711 -12.858 11.135 1.00 79.69 107 THR A CA 1
ATOM 865 C C . THR A 1 107 ? 8.688 -11.807 10.725 1.00 79.69 107 THR A C 1
ATOM 867 O O . THR A 1 107 ? 7.724 -12.111 10.026 1.00 79.69 107 THR A O 1
ATOM 870 N N . PRO A 1 108 ? 8.853 -10.538 11.122 1.00 84.25 108 PRO A N 1
ATOM 871 C CA . PRO A 1 108 ? 7.904 -9.515 10.733 1.00 84.25 108 PRO A CA 1
ATOM 872 C C . PRO A 1 108 ? 8.065 -9.153 9.252 1.00 84.25 108 PRO A C 1
ATOM 874 O O . PRO A 1 108 ? 9.138 -8.751 8.811 1.00 84.25 108 PRO A O 1
ATOM 877 N N . TRP A 1 109 ? 6.972 -9.252 8.500 1.00 88.06 109 TRP A N 1
ATOM 878 C CA . TRP A 1 109 ? 6.898 -8.849 7.098 1.00 88.06 109 TRP A CA 1
ATOM 879 C C . TRP A 1 109 ? 6.118 -7.544 6.973 1.00 88.06 109 TRP A C 1
ATOM 881 O O . TRP A 1 109 ? 4.946 -7.478 7.348 1.00 88.06 109 TRP A O 1
ATOM 891 N N . PHE A 1 110 ? 6.761 -6.504 6.457 1.00 91.25 110 PHE A N 1
ATOM 892 C CA . PHE A 1 110 ? 6.220 -5.154 6.365 1.00 91.25 110 PHE A CA 1
ATOM 893 C C . PHE A 1 110 ? 5.844 -4.794 4.936 1.00 91.25 110 PHE A C 1
ATOM 895 O O . PHE A 1 110 ? 6.566 -5.122 3.991 1.00 91.25 110 PHE A O 1
ATOM 902 N N . LEU A 1 111 ? 4.731 -4.074 4.798 1.00 93.75 111 LEU A N 1
ATOM 903 C CA . LEU A 1 111 ? 4.345 -3.431 3.552 1.00 93.75 111 LEU A CA 1
ATOM 904 C C . LEU A 1 111 ? 5.350 -2.329 3.221 1.00 93.75 111 LEU A C 1
ATOM 906 O O . LEU A 1 111 ? 5.589 -1.434 4.028 1.00 93.75 111 LEU A O 1
ATOM 910 N N . SER A 1 112 ? 5.921 -2.392 2.028 1.00 93.31 112 SER A N 1
ATOM 911 C CA . SER A 1 112 ? 6.947 -1.483 1.532 1.00 93.31 112 SER A CA 1
ATOM 912 C C . SER A 1 112 ? 6.680 -1.137 0.067 1.00 93.31 112 SER A C 1
ATOM 914 O O . SER A 1 112 ? 5.636 -1.482 -0.492 1.00 93.31 112 SER A O 1
ATOM 916 N N . VAL A 1 113 ? 7.618 -0.427 -0.543 1.00 93.31 113 VAL A N 1
ATOM 917 C CA . VAL A 1 113 ? 7.564 0.030 -1.925 1.00 93.31 113 VAL A CA 1
ATOM 918 C C . VAL A 1 113 ? 8.812 -0.440 -2.653 1.00 93.31 113 VAL A C 1
ATOM 920 O O . VAL A 1 113 ? 9.930 -0.358 -2.132 1.00 93.31 113 VAL A O 1
ATOM 923 N N . LEU A 1 114 ? 8.619 -0.891 -3.889 1.00 91.69 114 LEU A N 1
ATOM 924 C CA . LEU A 1 114 ? 9.702 -0.979 -4.855 1.00 91.69 114 LEU A CA 1
ATOM 925 C C . LEU A 1 114 ? 9.361 -0.204 -6.126 1.00 91.69 114 LEU A C 1
ATOM 927 O O . LEU A 1 114 ? 8.189 -0.077 -6.480 1.00 91.69 114 LEU A O 1
ATOM 931 N N . ARG A 1 115 ? 10.392 0.290 -6.806 1.00 90.69 115 ARG A N 1
ATOM 932 C CA . ARG A 1 115 ? 10.329 0.761 -8.185 1.00 90.69 115 ARG A CA 1
ATOM 933 C C . ARG A 1 115 ? 10.829 -0.346 -9.091 1.00 90.69 115 ARG A C 1
ATOM 935 O O . ARG A 1 115 ? 11.858 -0.954 -8.809 1.00 90.69 115 ARG A O 1
ATOM 942 N N . THR A 1 116 ? 10.091 -0.635 -10.141 1.00 88.69 116 THR A N 1
ATOM 943 C CA . THR A 1 116 ? 10.414 -1.701 -11.070 1.00 88.69 116 THR A CA 1
ATOM 944 C C . THR A 1 116 ? 11.455 -1.291 -12.112 1.00 88.69 116 THR A C 1
ATOM 946 O O . THR A 1 116 ? 11.797 -0.114 -12.214 1.00 88.69 116 THR A O 1
ATOM 949 N N . SER A 1 117 ? 11.925 -2.257 -12.910 1.00 84.88 117 SER A N 1
ATOM 950 C CA . SER A 1 117 ? 12.745 -2.048 -14.117 1.00 84.88 117 SER A CA 1
ATOM 951 C C . SER A 1 117 ? 12.128 -1.027 -15.075 1.00 84.88 117 SER A C 1
ATOM 953 O O . SER A 1 117 ? 12.825 -0.151 -15.567 1.00 84.88 117 SER A O 1
ATOM 955 N N . ALA A 1 118 ? 10.807 -1.064 -15.252 1.00 82.62 118 ALA A N 1
ATOM 956 C CA . ALA A 1 118 ? 10.072 -0.118 -16.096 1.00 82.62 118 ALA A CA 1
ATOM 957 C C . ALA A 1 118 ? 9.769 1.231 -15.398 1.00 82.62 118 ALA A C 1
ATOM 959 O O . ALA A 1 118 ? 8.988 2.048 -15.881 1.00 82.62 118 ALA A O 1
ATOM 960 N N . GLY A 1 119 ? 10.332 1.474 -14.208 1.00 84.69 119 GLY A N 1
ATOM 961 C CA . GLY A 1 119 ? 10.146 2.718 -13.461 1.00 84.69 119 GLY A CA 1
ATOM 962 C C . GLY A 1 119 ? 8.796 2.870 -12.749 1.00 84.69 119 GLY A C 1
ATOM 963 O O . GLY A 1 119 ? 8.555 3.925 -12.159 1.00 84.69 119 GLY A O 1
ATOM 964 N N . LEU A 1 120 ? 7.942 1.843 -12.743 1.00 87.06 120 LEU A N 1
ATOM 965 C CA . LEU A 1 120 ? 6.676 1.852 -12.008 1.00 87.06 120 LEU A CA 1
ATOM 966 C C . LEU A 1 120 ? 6.899 1.586 -10.525 1.00 87.06 120 LEU A C 1
ATOM 968 O O . LEU A 1 120 ? 7.687 0.723 -10.150 1.00 87.06 120 LEU A O 1
ATOM 972 N N . PHE A 1 121 ? 6.147 2.259 -9.662 1.00 90.81 121 PHE A N 1
ATOM 973 C CA . PHE A 1 121 ? 6.134 1.924 -8.245 1.00 90.81 121 PHE A CA 1
ATOM 974 C C . PHE A 1 121 ? 5.040 0.898 -7.941 1.00 90.81 121 PHE A C 1
ATOM 976 O O . PHE A 1 121 ? 3.901 1.033 -8.394 1.00 90.81 121 PHE A O 1
ATOM 983 N N . VAL A 1 122 ? 5.370 -0.112 -7.134 1.00 91.50 122 VAL A N 1
ATOM 984 C CA . VAL A 1 122 ? 4.432 -1.152 -6.685 1.00 91.50 122 VAL A CA 1
ATOM 985 C C . VAL A 1 122 ? 4.600 -1.427 -5.187 1.00 91.50 122 VAL A C 1
ATOM 987 O O . VAL A 1 122 ? 5.720 -1.347 -4.665 1.00 91.50 122 VAL A O 1
ATOM 990 N N . PRO A 1 123 ? 3.512 -1.749 -4.463 1.00 93.19 123 PRO A N 1
ATOM 991 C CA . PRO A 1 123 ? 3.617 -2.217 -3.094 1.00 93.19 123 PRO A CA 1
ATOM 992 C C . PRO A 1 123 ? 4.280 -3.595 -3.073 1.00 93.19 123 PRO A C 1
ATOM 994 O O . PRO A 1 123 ? 3.972 -4.476 -3.877 1.00 93.19 123 PRO A O 1
ATOM 997 N N . CYS A 1 124 ? 5.176 -3.802 -2.123 1.00 91.31 124 CYS A N 1
ATOM 998 C CA . CYS A 1 124 ? 5.876 -5.063 -1.927 1.00 91.31 124 CYS A CA 1
ATOM 999 C C . CYS A 1 124 ? 5.938 -5.420 -0.443 1.00 91.31 124 CYS A C 1
ATOM 1001 O O . CYS A 1 124 ? 5.472 -4.664 0.413 1.00 91.31 124 CYS A O 1
ATOM 1003 N N . ILE A 1 125 ? 6.483 -6.592 -0.136 1.00 89.62 125 ILE A N 1
ATOM 1004 C CA . ILE A 1 125 ? 6.622 -7.079 1.234 1.00 89.62 125 ILE A CA 1
ATOM 1005 C C . ILE A 1 125 ? 8.096 -7.355 1.539 1.00 89.62 125 ILE A C 1
ATOM 1007 O O . ILE A 1 125 ? 8.828 -7.894 0.710 1.00 89.62 125 ILE A O 1
ATOM 1011 N N . THR A 1 126 ? 8.562 -6.936 2.717 1.00 87.06 126 THR A N 1
ATOM 1012 C CA . THR A 1 126 ? 9.968 -7.071 3.129 1.00 87.06 126 THR A CA 1
ATOM 1013 C C . THR A 1 126 ? 10.104 -7.395 4.611 1.00 87.06 126 THR A C 1
ATOM 1015 O O . THR A 1 126 ? 9.317 -6.935 5.430 1.00 87.06 126 THR A O 1
ATOM 1018 N N . THR A 1 127 ? 11.137 -8.153 4.967 1.00 86.31 127 THR A N 1
ATOM 1019 C CA . THR A 1 127 ? 11.521 -8.423 6.363 1.00 86.31 127 THR A CA 1
ATOM 1020 C C . THR A 1 127 ? 12.499 -7.400 6.928 1.00 86.31 127 THR A C 1
ATOM 1022 O O . THR A 1 127 ? 12.814 -7.436 8.113 1.00 86.31 127 THR A O 1
ATOM 1025 N N . SER A 1 128 ? 13.029 -6.515 6.078 1.00 77.00 128 SER A N 1
ATOM 1026 C CA . SER A 1 128 ? 14.171 -5.679 6.447 1.00 77.00 128 SER A CA 1
ATOM 1027 C C . SER A 1 128 ? 13.824 -4.654 7.523 1.00 77.00 128 SER A C 1
ATOM 1029 O O . SER A 1 128 ? 14.515 -4.566 8.534 1.00 77.00 128 SER A O 1
ATOM 1031 N N . GLU A 1 129 ? 12.779 -3.859 7.301 1.00 79.44 129 GLU A N 1
ATOM 1032 C CA . GLU A 1 129 ? 12.475 -2.680 8.111 1.00 79.44 129 GLU A CA 1
ATOM 1033 C C . GLU A 1 129 ? 10.990 -2.323 8.049 1.00 79.44 129 GLU A C 1
ATOM 1035 O O . GLU A 1 129 ? 10.272 -2.743 7.140 1.00 79.44 129 GLU A O 1
ATOM 1040 N N . GLN A 1 130 ? 10.552 -1.504 9.008 1.00 88.12 130 GLN A N 1
ATOM 1041 C CA . GLN A 1 130 ? 9.211 -0.928 9.005 1.00 88.12 130 GLN A CA 1
ATOM 1042 C C . GLN A 1 130 ? 9.190 0.319 8.127 1.00 88.12 130 GLN A C 1
ATOM 1044 O O . GLN A 1 130 ? 10.031 1.202 8.285 1.00 88.12 130 GLN A O 1
ATOM 1049 N N . PHE A 1 131 ? 8.201 0.396 7.246 1.00 92.31 131 PHE A N 1
ATOM 1050 C CA . PHE A 1 131 ? 7.966 1.551 6.392 1.00 92.31 131 PHE A CA 1
ATOM 1051 C C . PHE A 1 131 ? 6.740 2.311 6.874 1.00 92.31 131 PHE A C 1
ATOM 1053 O O . PHE A 1 131 ? 5.760 1.704 7.323 1.00 92.31 131 PHE A O 1
ATOM 1060 N N . VAL A 1 132 ? 6.811 3.634 6.777 1.00 94.94 132 VAL A N 1
ATOM 1061 C CA . VAL A 1 132 ? 5.740 4.528 7.203 1.00 94.94 132 VAL A CA 1
ATOM 1062 C C . VAL A 1 132 ? 4.805 4.774 6.029 1.00 94.94 132 VAL A C 1
ATOM 1064 O O . VAL A 1 132 ? 5.207 5.243 4.965 1.00 94.94 132 VAL A O 1
ATOM 1067 N N . TRP A 1 133 ? 3.536 4.468 6.254 1.00 95.88 133 TRP A N 1
ATOM 1068 C CA . TRP A 1 133 ? 2.425 4.759 5.365 1.00 95.88 133 TRP A CA 1
ATOM 1069 C C . TRP A 1 133 ? 1.516 5.789 6.019 1.00 95.88 133 TRP A C 1
ATOM 1071 O O . TRP A 1 133 ? 1.420 5.853 7.243 1.00 95.88 133 TRP A O 1
ATOM 1081 N N . ARG A 1 134 ? 0.793 6.566 5.218 1.00 94.50 134 ARG A N 1
ATOM 1082 C CA . ARG A 1 134 ? -0.285 7.429 5.710 1.00 94.50 134 ARG A CA 1
ATOM 1083 C C . ARG A 1 134 ? -1.628 6.898 5.253 1.00 94.50 134 ARG A C 1
ATOM 1085 O O . ARG A 1 134 ? -1.809 6.580 4.076 1.00 94.50 134 ARG A O 1
ATOM 1092 N N . ILE A 1 135 ? -2.579 6.840 6.179 1.00 94.44 135 ILE A N 1
ATOM 1093 C CA . ILE A 1 135 ? -3.977 6.545 5.859 1.00 94.44 135 ILE A CA 1
ATOM 1094 C C . ILE A 1 135 ? -4.670 7.869 5.555 1.00 94.44 135 ILE A C 1
ATOM 1096 O O . ILE A 1 135 ? -4.717 8.764 6.402 1.00 94.44 135 ILE A O 1
ATOM 1100 N N . ARG A 1 136 ? -5.201 8.000 4.340 1.00 93.56 136 ARG A N 1
ATOM 1101 C CA . ARG A 1 136 ? -5.848 9.228 3.871 1.00 93.56 136 ARG A CA 1
ATOM 1102 C C . ARG A 1 136 ? -7.304 8.994 3.506 1.00 93.56 136 ARG A C 1
ATOM 1104 O O . ARG A 1 136 ? -7.641 7.977 2.897 1.00 93.56 136 ARG A O 1
ATOM 1111 N N . GLU A 1 137 ? -8.162 9.950 3.844 1.00 92.62 137 GLU A N 1
ATOM 1112 C CA . GLU A 1 137 ? -9.566 9.930 3.428 1.00 92.62 137 GLU A CA 1
ATOM 1113 C C . GLU A 1 137 ? -9.695 10.273 1.936 1.00 92.62 137 GLU A C 1
ATOM 1115 O O . GLU A 1 137 ? -9.134 11.256 1.441 1.00 92.62 137 GLU A O 1
ATOM 1120 N N . VAL A 1 138 ? -10.462 9.458 1.210 1.00 89.94 138 VAL A N 1
ATOM 1121 C CA . VAL A 1 138 ? -10.804 9.698 -0.192 1.00 89.94 138 VAL A CA 1
ATOM 1122 C C . VAL A 1 138 ? -12.062 10.553 -0.257 1.00 89.94 138 VAL A C 1
ATOM 1124 O O . VAL A 1 138 ? -13.163 10.131 0.103 1.00 89.94 138 VAL A O 1
ATOM 1127 N N . LEU A 1 139 ? -11.905 11.758 -0.788 1.00 87.06 139 LEU A N 1
ATOM 1128 C CA . LEU A 1 139 ? -12.995 12.679 -1.066 1.00 87.06 139 LEU A CA 1
ATOM 1129 C C . LEU A 1 139 ? -13.654 12.321 -2.398 1.00 87.06 139 LEU A C 1
ATOM 1131 O O . LEU A 1 139 ? -12.980 11.951 -3.361 1.00 87.06 139 LEU A O 1
ATOM 1135 N N . ARG A 1 140 ? -14.979 12.499 -2.472 1.00 83.38 140 ARG A N 1
ATOM 1136 C CA . ARG A 1 140 ? -15.789 12.202 -3.670 1.00 83.38 140 ARG A CA 1
ATOM 1137 C C . ARG A 1 140 ? -15.514 10.781 -4.207 1.00 83.38 140 ARG A C 1
ATOM 1139 O O . ARG A 1 140 ? -15.087 10.667 -5.356 1.00 83.38 140 ARG A O 1
ATOM 1146 N N . PRO A 1 141 ? -15.757 9.711 -3.416 1.00 78.25 141 PRO A N 1
ATOM 1147 C CA . PRO A 1 141 ? -15.372 8.319 -3.702 1.00 78.25 141 PRO A CA 1
ATOM 1148 C C . PRO A 1 141 ? -16.207 7.699 -4.837 1.00 78.25 141 PRO A C 1
ATOM 1150 O O . PRO A 1 141 ? -16.943 6.730 -4.684 1.00 78.25 141 PRO A O 1
ATOM 1153 N N . THR A 1 142 ? -16.120 8.311 -6.007 1.00 75.88 142 THR A N 1
ATOM 1154 C CA . THR A 1 142 ? -16.719 7.873 -7.259 1.00 75.88 142 THR A CA 1
ATOM 1155 C C . THR A 1 142 ? -15.581 7.500 -8.202 1.00 75.88 142 THR A C 1
ATOM 1157 O O . THR A 1 142 ? -14.529 8.143 -8.147 1.00 75.88 142 THR A O 1
ATOM 1160 N N . PRO A 1 143 ? -15.763 6.491 -9.071 1.00 67.94 143 PRO A N 1
ATOM 1161 C CA . PRO A 1 143 ? -14.708 6.001 -9.957 1.00 67.94 143 PRO A CA 1
ATOM 1162 C C . PRO A 1 143 ? -13.969 7.075 -10.764 1.00 67.94 143 PRO A C 1
ATOM 1164 O O . PRO A 1 143 ? -12.789 6.897 -11.031 1.00 67.94 143 PRO A O 1
ATOM 1167 N N . SER A 1 144 ? -14.651 8.161 -11.142 1.00 70.12 144 SER A N 1
ATOM 1168 C CA . SER A 1 144 ? -14.139 9.189 -12.056 1.00 70.12 144 SER A CA 1
ATOM 1169 C C . SER A 1 144 ? -13.703 10.496 -11.389 1.00 70.12 144 SER A C 1
ATOM 1171 O O . SER A 1 144 ? -13.164 11.363 -12.067 1.00 70.12 144 SER A O 1
ATOM 1173 N N . LYS A 1 145 ? -13.979 10.696 -10.090 1.00 75.69 145 LYS A N 1
ATOM 1174 C CA . LYS A 1 145 ? -13.725 11.982 -9.401 1.00 75.69 145 LYS A CA 1
ATOM 1175 C C . LYS A 1 145 ? -13.072 11.843 -8.024 1.00 75.69 145 LYS A C 1
ATOM 1177 O O . LYS A 1 145 ? -12.965 12.837 -7.304 1.00 75.69 145 LYS A O 1
ATOM 1182 N N . SER A 1 146 ? -12.660 10.634 -7.640 1.00 82.38 146 SER A N 1
ATOM 1183 C CA . SER A 1 146 ? -12.012 10.393 -6.350 1.00 82.38 146 SER A CA 1
ATOM 1184 C C . SER A 1 146 ? -10.731 11.201 -6.216 1.00 82.38 146 SER A C 1
ATOM 1186 O O . SER A 1 146 ? -9.886 11.150 -7.106 1.00 82.38 146 SER A O 1
ATOM 1188 N N . THR A 1 147 ? -10.560 11.901 -5.100 1.00 86.50 147 THR A N 1
ATOM 1189 C CA . THR A 1 147 ? -9.364 12.703 -4.819 1.00 86.50 147 THR A CA 1
ATOM 1190 C C . THR A 1 147 ? -8.978 12.631 -3.343 1.00 86.50 147 THR A C 1
ATOM 1192 O O . THR A 1 147 ? -9.766 12.179 -2.517 1.00 86.50 147 THR A O 1
ATOM 1195 N N . ILE A 1 148 ? -7.773 13.082 -3.007 1.00 87.38 148 ILE A N 1
ATOM 1196 C CA . ILE A 1 148 ? -7.280 13.209 -1.632 1.00 87.38 148 ILE A CA 1
ATOM 1197 C C . ILE A 1 148 ? -6.988 14.687 -1.403 1.00 87.38 148 ILE A C 1
ATOM 1199 O O . ILE A 1 148 ? -6.439 15.357 -2.277 1.00 87.38 148 ILE A O 1
ATOM 1203 N N . SER A 1 149 ? -7.365 15.211 -0.239 1.00 84.81 149 SER A N 1
ATOM 1204 C CA . SER A 1 149 ? -7.010 16.584 0.127 1.00 84.81 149 SER A CA 1
ATOM 1205 C C . SER A 1 149 ? -5.491 16.740 0.233 1.00 84.81 149 SER A C 1
ATOM 1207 O O . SER A 1 149 ? -4.810 15.860 0.763 1.00 84.81 149 SER A O 1
ATOM 1209 N N . VAL A 1 150 ? -4.954 17.885 -0.199 1.00 81.62 150 VAL A N 1
ATOM 1210 C CA . VAL A 1 150 ? -3.532 18.218 -0.002 1.00 81.62 150 VAL A CA 1
ATOM 1211 C C . VAL A 1 150 ? -3.179 18.105 1.485 1.00 81.62 150 VAL A C 1
ATOM 1213 O O . VAL A 1 150 ? -2.255 17.373 1.851 1.00 81.62 150 VAL A O 1
ATOM 1216 N N . ASN A 1 151 ? -4.015 18.714 2.331 1.00 84.44 151 ASN A N 1
ATOM 1217 C CA . ASN A 1 151 ? -3.867 18.715 3.782 1.00 84.44 151 ASN A CA 1
ATOM 1218 C C . ASN A 1 151 ? -4.816 17.705 4.449 1.00 84.44 151 ASN A C 1
ATOM 1220 O O . ASN A 1 151 ? -5.989 17.639 4.063 1.00 84.44 151 ASN A O 1
ATOM 1224 N N . PRO A 1 152 ? -4.344 16.936 5.443 1.00 86.44 152 PRO A N 1
ATOM 1225 C CA . PRO A 1 152 ? -5.195 16.037 6.212 1.00 86.44 152 PRO A CA 1
ATOM 1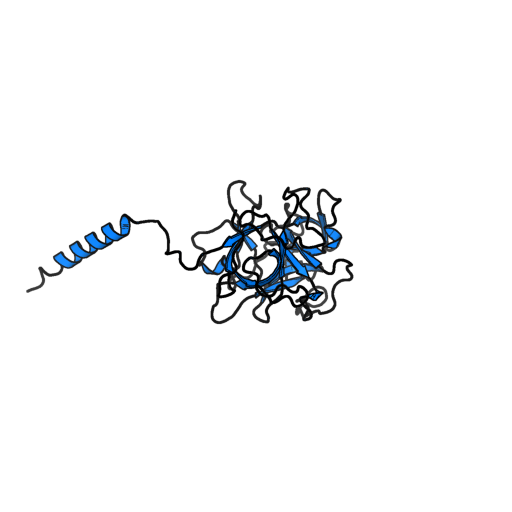226 C C . PRO A 1 152 ? -6.218 16.807 7.056 1.00 86.44 152 PRO A C 1
ATOM 1228 O O . PRO A 1 152 ? -5.926 17.879 7.584 1.00 86.44 152 PRO A O 1
ATOM 1231 N N . SER A 1 153 ? -7.425 16.261 7.198 1.00 83.88 153 SER A N 1
ATOM 1232 C CA . SER A 1 153 ? -8.520 16.904 7.938 1.00 83.88 153 SER A CA 1
ATOM 1233 C C . SER A 1 153 ? -8.427 16.757 9.463 1.00 83.88 153 SER A C 1
ATOM 1235 O O . SER A 1 153 ? -9.191 17.413 10.172 1.00 83.88 153 SER A O 1
ATOM 1237 N N . LEU A 1 154 ? -7.534 15.892 9.969 1.00 81.25 154 LEU A N 1
ATOM 1238 C CA . LEU A 1 154 ? -7.372 15.522 11.388 1.00 81.25 154 LEU A CA 1
ATOM 1239 C C . LEU A 1 154 ? -8.655 15.011 12.072 1.00 81.25 154 LEU A C 1
ATOM 1241 O O . LEU A 1 154 ? -8.703 14.854 13.293 1.00 81.25 154 LEU A O 1
ATOM 1245 N N . ARG A 1 155 ? -9.711 14.723 11.303 1.00 85.44 155 ARG A N 1
ATOM 1246 C CA . ARG A 1 155 ? -10.961 14.165 11.823 1.00 85.44 155 ARG A CA 1
ATOM 1247 C C . ARG A 1 155 ? -10.822 12.654 12.012 1.00 85.44 155 ARG A C 1
ATOM 1249 O O . ARG A 1 155 ? -10.180 12.014 11.176 1.00 85.44 155 ARG A O 1
ATOM 1256 N N . PRO A 1 156 ? -11.464 12.068 13.041 1.00 90.25 156 PRO A N 1
ATOM 1257 C CA . PRO A 1 156 ? -11.509 10.621 13.202 1.00 90.25 156 PRO A CA 1
ATOM 1258 C C . PRO A 1 156 ? -12.038 9.919 11.952 1.00 90.25 156 PRO A C 1
ATOM 1260 O O . PRO A 1 156 ? -13.123 10.242 11.455 1.00 90.25 156 PRO A O 1
ATOM 1263 N N . LEU A 1 157 ? -11.282 8.935 11.469 1.00 91.00 157 LEU A N 1
ATOM 1264 C CA . LEU A 1 157 ? -11.682 8.088 10.355 1.00 91.00 157 LEU A CA 1
ATOM 1265 C C . LEU A 1 157 ? -12.800 7.156 10.803 1.00 91.00 157 LEU A C 1
ATOM 1267 O O . LEU A 1 157 ? -12.723 6.516 11.852 1.00 91.00 157 LEU A O 1
ATOM 1271 N N . LYS A 1 158 ? -13.849 7.065 9.991 1.00 88.25 158 LYS A N 1
ATOM 1272 C CA . LYS A 1 158 ? -14.986 6.173 10.238 1.00 88.25 158 LYS A CA 1
ATOM 1273 C C . LYS A 1 158 ? -14.728 4.798 9.625 1.00 88.25 158 LYS A C 1
ATOM 1275 O O . LYS A 1 158 ? -14.057 4.695 8.603 1.00 88.25 158 LYS A O 1
ATOM 1280 N N . HIS A 1 159 ? -15.336 3.756 10.188 1.00 83.56 159 HIS A N 1
ATOM 1281 C CA . HIS A 1 159 ? -15.241 2.389 9.652 1.00 83.56 159 HIS A CA 1
ATOM 1282 C C . HIS A 1 159 ? -15.778 2.240 8.216 1.00 83.56 159 HIS A C 1
ATOM 1284 O O . HIS A 1 159 ? -15.343 1.366 7.469 1.00 83.56 159 HIS A O 1
ATOM 1290 N N . ASP A 1 160 ? -16.734 3.076 7.812 1.00 81.88 160 ASP A N 1
ATOM 1291 C CA . ASP A 1 160 ? -17.335 3.064 6.477 1.00 81.88 160 ASP A CA 1
ATOM 1292 C C . ASP A 1 160 ? -16.693 4.061 5.497 1.00 81.88 160 ASP A C 1
ATOM 1294 O O . ASP A 1 160 ? -17.081 4.087 4.321 1.00 81.88 160 ASP A O 1
ATOM 1298 N N . ALA A 1 161 ? -15.707 4.844 5.957 1.00 87.44 161 ALA A N 1
ATOM 1299 C CA . ALA A 1 161 ? -14.988 5.809 5.136 1.00 87.44 161 ALA A CA 1
ATOM 1300 C C . ALA A 1 161 ? -14.251 5.113 3.985 1.00 87.44 161 ALA A C 1
ATOM 1302 O O . ALA A 1 161 ? -13.757 3.994 4.120 1.00 87.44 161 ALA A O 1
ATOM 1303 N N . SER A 1 162 ? -14.183 5.788 2.837 1.00 91.31 162 SER A N 1
ATOM 1304 C CA . SER A 1 162 ? -13.343 5.341 1.724 1.00 91.31 162 SER A CA 1
ATOM 1305 C C . SER A 1 162 ? -11.946 5.895 1.946 1.00 91.31 162 SER A C 1
ATOM 1307 O O . SER A 1 162 ? -11.771 7.107 2.042 1.00 91.31 162 SER A O 1
ATOM 1309 N N . LEU A 1 163 ? -10.974 5.006 2.076 1.00 94.00 163 LEU A N 1
ATOM 1310 C CA . LEU A 1 163 ? -9.606 5.319 2.458 1.00 94.00 163 LEU A CA 1
ATOM 1311 C C . LEU A 1 163 ? -8.646 4.940 1.335 1.00 94.00 163 LEU A C 1
ATOM 1313 O O . LEU A 1 163 ? -8.971 4.133 0.463 1.00 94.00 163 LEU A O 1
ATOM 1317 N N . CYS A 1 164 ? -7.457 5.522 1.376 1.00 93.44 164 CYS A N 1
ATOM 1318 C CA . CYS A 1 164 ? -6.330 5.155 0.531 1.00 93.44 164 CYS A CA 1
ATOM 1319 C C . CYS A 1 164 ? -5.031 5.201 1.349 1.00 93.44 164 CYS A C 1
ATOM 1321 O O . CYS A 1 164 ? -4.977 5.815 2.419 1.00 93.44 164 CYS A O 1
ATOM 1323 N N . LEU A 1 165 ? -3.994 4.530 0.848 1.00 95.88 165 LEU A N 1
ATOM 1324 C CA . LEU A 1 165 ? -2.657 4.557 1.428 1.00 95.88 165 LEU A CA 1
ATOM 1325 C C . LEU A 1 165 ? -1.783 5.478 0.588 1.00 95.88 165 LEU A C 1
ATOM 1327 O O . LEU A 1 165 ? -1.803 5.406 -0.644 1.00 95.88 165 LEU A O 1
ATOM 1331 N N . THR A 1 166 ? -0.999 6.315 1.256 1.00 95.06 166 THR A N 1
ATOM 1332 C CA . THR A 1 166 ? 0.054 7.101 0.614 1.00 95.06 166 THR A CA 1
ATOM 1333 C C . THR A 1 166 ? 1.400 6.801 1.254 1.00 95.06 166 THR A C 1
ATOM 1335 O O . THR A 1 166 ? 1.480 6.476 2.440 1.00 95.06 166 THR A O 1
ATOM 1338 N N . PHE A 1 167 ? 2.453 6.905 0.455 1.00 94.50 167 PHE A N 1
ATOM 1339 C CA . PHE A 1 167 ? 3.834 6.724 0.869 1.00 94.50 167 PHE A CA 1
ATOM 1340 C C . PHE A 1 167 ? 4.572 8.040 0.627 1.00 94.50 167 PHE A C 1
ATOM 1342 O O . PHE A 1 167 ? 4.843 8.401 -0.519 1.00 94.50 167 PHE A O 1
ATOM 1349 N N . ASP A 1 168 ? 4.839 8.775 1.704 1.00 92.56 168 ASP A N 1
ATOM 1350 C CA . ASP A 1 168 ? 5.552 10.050 1.648 1.00 92.56 168 ASP A CA 1
ATOM 1351 C C . ASP A 1 168 ? 7.047 9.770 1.823 1.00 92.56 168 ASP A C 1
ATOM 1353 O O . ASP A 1 168 ? 7.471 9.137 2.797 1.00 92.56 168 ASP A O 1
ATOM 1357 N N . PHE A 1 169 ? 7.859 10.238 0.876 1.00 91.69 169 PHE A N 1
ATOM 1358 C CA . PHE A 1 169 ? 9.301 9.997 0.897 1.00 91.69 169 PHE A CA 1
ATOM 1359 C C . PHE A 1 169 ? 9.989 10.653 2.104 1.00 91.69 169 PHE A C 1
ATOM 1361 O O . PHE A 1 169 ? 10.951 10.113 2.643 1.00 91.69 169 PHE A O 1
ATOM 1368 N N . GLU A 1 170 ? 9.448 11.772 2.593 1.00 90.38 170 GLU A N 1
ATOM 1369 C CA . GLU A 1 170 ? 9.949 12.454 3.792 1.00 90.38 170 GLU A CA 1
ATOM 1370 C C . GLU A 1 170 ? 9.820 11.629 5.078 1.00 90.38 170 GLU A C 1
ATOM 1372 O O . GLU A 1 170 ? 10.629 11.798 5.990 1.00 90.38 170 GLU A O 1
ATOM 1377 N N . ASP A 1 171 ? 8.818 10.749 5.160 1.00 90.44 171 ASP A N 1
ATOM 1378 C CA . ASP A 1 171 ? 8.618 9.868 6.317 1.00 90.44 171 ASP A CA 1
ATOM 1379 C C . ASP A 1 171 ? 9.498 8.607 6.229 1.00 90.44 171 ASP A C 1
ATOM 1381 O O . ASP A 1 171 ? 9.609 7.843 7.188 1.00 90.44 171 ASP A O 1
ATOM 1385 N N . ASN A 1 172 ? 10.139 8.383 5.077 1.00 91.75 172 ASN A N 1
ATOM 1386 C CA . ASN A 1 172 ? 10.892 7.176 4.756 1.00 91.75 172 ASN A CA 1
ATOM 1387 C C . ASN A 1 172 ? 12.317 7.522 4.270 1.00 91.75 172 ASN A C 1
ATOM 1389 O O . ASN A 1 172 ? 12.685 7.190 3.141 1.00 91.75 172 ASN A O 1
ATOM 1393 N N . PRO A 1 173 ? 13.174 8.126 5.122 1.00 88.62 173 PRO A N 1
ATOM 1394 C CA . PRO A 1 173 ? 14.510 8.604 4.735 1.00 88.62 173 PRO A CA 1
ATOM 1395 C C . PRO A 1 173 ? 15.468 7.484 4.318 1.00 88.62 173 PRO A C 1
ATOM 1397 O O . PRO A 1 173 ? 16.516 7.737 3.732 1.00 88.62 173 PRO A O 1
ATOM 1400 N N . ARG A 1 174 ? 15.130 6.231 4.637 1.00 85.31 174 ARG A N 1
ATOM 1401 C CA . ARG A 1 174 ? 15.917 5.071 4.228 1.00 85.31 174 ARG A CA 1
ATOM 1402 C C . ARG A 1 174 ? 15.726 4.729 2.754 1.00 85.31 174 ARG A C 1
ATOM 1404 O O . ARG A 1 174 ? 16.556 3.996 2.239 1.00 85.31 174 ARG A O 1
ATOM 1411 N N . GLY A 1 175 ? 14.715 5.269 2.074 1.00 89.19 175 GLY A N 1
ATOM 1412 C CA . GLY A 1 175 ? 14.504 5.050 0.646 1.00 89.19 175 GLY A CA 1
ATOM 1413 C C . GLY A 1 175 ? 13.605 3.855 0.330 1.00 89.19 175 GLY A C 1
ATOM 1414 O O . GLY A 1 175 ? 12.883 3.361 1.190 1.00 89.19 175 GLY A O 1
ATOM 1415 N N . TYR A 1 176 ? 13.650 3.384 -0.913 1.00 90.75 176 TYR A N 1
ATOM 1416 C CA . TYR A 1 176 ? 12.833 2.283 -1.443 1.00 90.75 176 TYR A CA 1
ATOM 1417 C C . TYR A 1 176 ? 13.702 1.294 -2.227 1.00 90.75 176 TYR A C 1
ATOM 1419 O O . TYR A 1 176 ? 14.862 1.573 -2.528 1.00 90.75 176 TYR A O 1
ATOM 1427 N N . ARG A 1 177 ? 13.179 0.102 -2.529 1.00 89.81 177 ARG A N 1
ATOM 1428 C CA . ARG A 1 177 ? 13.885 -0.870 -3.384 1.00 89.81 177 ARG A CA 1
ATOM 1429 C C . ARG A 1 177 ? 13.758 -0.454 -4.843 1.00 89.81 177 ARG A C 1
ATOM 1431 O O . ARG A 1 177 ? 12.642 -0.240 -5.291 1.00 89.81 177 ARG A O 1
ATOM 1438 N N . ASP A 1 178 ? 14.850 -0.357 -5.585 1.00 90.31 178 ASP A N 1
ATOM 1439 C CA . ASP A 1 178 ? 14.813 0.219 -6.929 1.00 90.31 178 ASP A CA 1
ATOM 1440 C C . ASP A 1 178 ? 15.461 -0.686 -7.968 1.00 90.31 178 ASP A C 1
ATOM 1442 O O . ASP A 1 178 ? 16.647 -0.983 -7.880 1.00 90.31 178 ASP A O 1
ATOM 1446 N N . PHE A 1 179 ? 14.662 -1.108 -8.944 1.00 88.75 179 PHE A N 1
ATOM 1447 C CA . PHE A 1 179 ? 15.071 -2.004 -10.015 1.00 88.75 179 PHE A CA 1
ATOM 1448 C C . PHE A 1 179 ? 15.236 -1.317 -11.375 1.00 88.75 179 PHE A C 1
ATOM 1450 O O . PHE A 1 179 ? 15.618 -1.999 -12.324 1.00 88.75 179 PHE A O 1
ATOM 1457 N N . LYS A 1 180 ? 14.953 -0.008 -11.494 1.00 85.81 180 LYS A N 1
ATOM 1458 C CA . LYS A 1 180 ? 14.897 0.694 -12.792 1.00 85.81 180 LYS A CA 1
ATOM 1459 C C . LYS A 1 180 ? 16.197 0.561 -13.585 1.00 85.81 180 LYS A C 1
ATOM 1461 O O . LYS A 1 180 ? 16.185 0.157 -14.739 1.00 85.81 180 LYS A O 1
ATOM 1466 N N . ASP A 1 181 ? 17.309 0.821 -12.908 1.00 83.25 181 ASP A N 1
ATOM 1467 C CA . ASP A 1 181 ? 18.655 0.785 -13.486 1.00 83.25 181 ASP A CA 1
ATOM 1468 C C . ASP A 1 181 ? 19.542 -0.274 -12.799 1.00 83.25 181 ASP A C 1
ATOM 1470 O O . ASP A 1 181 ? 20.756 -0.320 -12.995 1.00 83.25 181 ASP A O 1
ATOM 1474 N N . ASP A 1 182 ? 18.940 -1.131 -11.965 1.00 80.62 182 ASP A N 1
ATOM 1475 C CA . ASP A 1 182 ? 19.649 -2.119 -11.153 1.00 80.62 182 ASP A CA 1
ATOM 1476 C C . ASP A 1 182 ? 18.851 -3.416 -10.958 1.00 80.62 182 ASP A C 1
ATOM 1478 O O . ASP A 1 182 ? 17.941 -3.518 -10.139 1.00 80.62 182 ASP A O 1
ATOM 1482 N N . TYR A 1 183 ? 19.281 -4.486 -11.623 1.00 80.88 183 TYR A N 1
ATOM 1483 C CA . TYR A 1 183 ? 18.659 -5.806 -11.495 1.00 80.88 183 TYR A CA 1
ATOM 1484 C C . TYR A 1 183 ? 18.722 -6.400 -10.073 1.00 80.88 183 TYR A C 1
ATOM 1486 O O . TYR A 1 183 ? 17.981 -7.340 -9.770 1.00 80.88 183 TYR A O 1
ATOM 1494 N N . ARG A 1 184 ? 19.609 -5.904 -9.198 1.00 81.31 184 ARG A N 1
ATOM 1495 C CA . ARG A 1 184 ? 19.729 -6.367 -7.805 1.00 81.31 184 ARG A CA 1
ATOM 1496 C C . ARG A 1 184 ? 18.735 -5.686 -6.873 1.00 81.31 184 ARG A C 1
ATOM 1498 O O . ARG A 1 184 ? 18.510 -6.197 -5.771 1.00 81.31 184 ARG A O 1
ATOM 1505 N N . GLY A 1 185 ? 18.136 -4.575 -7.292 1.00 83.19 185 GLY A N 1
ATOM 1506 C CA . GLY A 1 185 ? 17.155 -3.863 -6.494 1.00 83.19 185 GLY A CA 1
ATOM 1507 C C . GLY A 1 185 ? 17.767 -3.168 -5.284 1.00 83.19 185 GLY A C 1
ATOM 1508 O O . GLY A 1 185 ? 17.224 -3.304 -4.183 1.00 83.19 185 GLY A O 1
ATOM 1509 N N . PHE A 1 186 ? 18.929 -2.523 -5.397 1.00 86.88 186 PHE A N 1
ATOM 1510 C CA . PHE A 1 186 ? 19.527 -1.786 -4.286 1.00 86.88 186 PHE A CA 1
ATOM 1511 C C . PHE A 1 186 ? 18.585 -0.698 -3.770 1.00 86.88 186 PHE A C 1
ATOM 1513 O O . PHE A 1 186 ? 17.586 -0.317 -4.383 1.00 86.88 186 PHE A O 1
ATOM 1520 N N . ARG A 1 187 ? 18.855 -0.265 -2.540 1.00 88.19 187 ARG A N 1
ATOM 1521 C CA . ARG A 1 187 ? 18.018 0.735 -1.899 1.00 88.19 187 ARG A CA 1
ATOM 1522 C C . ARG A 1 187 ? 18.376 2.109 -2.454 1.00 88.19 187 ARG A C 1
ATOM 1524 O O . ARG A 1 187 ? 19.533 2.507 -2.363 1.00 88.19 187 ARG A O 1
ATOM 1531 N N . ASN A 1 188 ? 17.381 2.808 -2.984 1.00 88.69 188 ASN A N 1
ATOM 1532 C CA . ASN A 1 188 ? 17.529 4.156 -3.500 1.00 88.69 188 ASN A CA 1
ATOM 1533 C C . ASN A 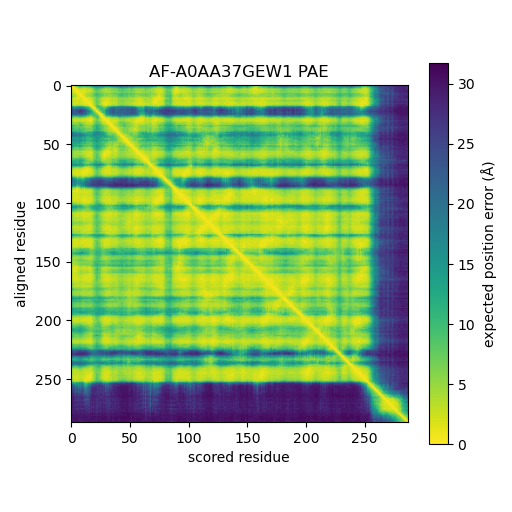1 188 ? 16.916 5.163 -2.519 1.00 88.69 188 ASN A C 1
ATOM 1535 O O . ASN A 1 188 ? 15.736 5.061 -2.171 1.00 88.69 188 ASN A O 1
ATOM 1539 N N . VAL A 1 189 ? 17.739 6.099 -2.048 1.00 89.00 189 VAL A N 1
ATOM 1540 C CA . VAL A 1 189 ? 17.337 7.225 -1.187 1.00 89.00 189 VAL A CA 1
ATOM 1541 C C . VAL A 1 189 ? 17.053 8.489 -1.994 1.00 89.00 189 VAL A C 1
ATOM 1543 O O . VAL A 1 189 ? 16.441 9.419 -1.473 1.00 89.00 189 VAL A O 1
ATOM 1546 N N . ASP A 1 190 ? 17.459 8.510 -3.264 1.00 86.69 190 ASP A N 1
ATOM 1547 C CA . ASP A 1 190 ? 17.159 9.592 -4.182 1.00 86.69 190 ASP A CA 1
ATOM 1548 C C . ASP A 1 190 ? 15.707 9.454 -4.636 1.00 86.69 190 ASP A C 1
ATOM 1550 O O . ASP A 1 190 ? 15.273 8.493 -5.289 1.00 86.69 190 ASP A O 1
ATOM 1554 N N . PHE A 1 191 ? 14.917 10.436 -4.223 1.00 82.75 191 PHE A N 1
ATOM 1555 C CA . PHE A 1 191 ? 13.502 10.475 -4.532 1.00 82.75 191 PHE A CA 1
ATOM 1556 C C . PHE A 1 191 ? 13.287 11.067 -5.927 1.00 82.75 191 PHE A C 1
ATOM 1558 O O . PHE A 1 191 ? 13.956 12.044 -6.277 1.00 82.75 191 PHE A O 1
ATOM 1565 N N . PRO A 1 192 ? 12.357 10.510 -6.729 1.00 79.19 192 PRO A N 1
ATOM 1566 C CA . PRO A 1 192 ? 12.032 11.069 -8.032 1.00 79.19 192 PRO A CA 1
ATOM 1567 C C . PRO A 1 192 ? 11.708 12.565 -7.928 1.00 79.19 192 PRO A C 1
ATOM 1569 O O . PRO A 1 192 ? 11.036 12.969 -6.972 1.00 79.19 192 PRO A O 1
ATOM 1572 N N . PRO A 1 193 ? 12.149 13.386 -8.897 1.00 74.06 193 PRO A N 1
ATOM 1573 C CA . PRO A 1 193 ? 11.839 14.808 -8.912 1.00 74.06 193 PRO A CA 1
ATOM 1574 C C . PRO A 1 193 ? 10.323 14.990 -9.061 1.00 74.06 193 PRO A C 1
ATOM 1576 O O . PRO A 1 193 ? 9.748 14.744 -10.117 1.00 74.06 193 PRO A O 1
ATOM 1579 N N . SER A 1 194 ? 9.676 15.364 -7.963 1.00 80.12 194 SER A N 1
ATOM 1580 C CA . SER A 1 194 ? 8.235 15.560 -7.842 1.00 80.12 194 SER A CA 1
ATOM 1581 C C . SER A 1 194 ? 7.978 16.628 -6.795 1.00 80.12 194 SER A C 1
ATOM 1583 O O . SER A 1 194 ? 8.611 16.619 -5.736 1.00 80.12 194 SER A O 1
ATOM 1585 N N . ASP A 1 195 ? 7.016 17.504 -7.069 1.00 76.00 195 ASP A N 1
ATOM 1586 C CA . ASP A 1 195 ? 6.573 18.514 -6.112 1.00 76.00 195 ASP A CA 1
ATOM 1587 C C . ASP A 1 195 ? 5.854 17.857 -4.930 1.00 76.00 195 ASP A C 1
ATOM 1589 O O . ASP A 1 195 ? 6.010 18.279 -3.785 1.00 76.00 195 ASP A O 1
ATOM 1593 N N . SER A 1 196 ? 5.081 16.798 -5.193 1.00 78.44 196 SER A N 1
ATOM 1594 C CA . SER A 1 196 ? 4.333 16.094 -4.152 1.00 78.44 196 SER A CA 1
ATOM 1595 C C . SER A 1 196 ? 5.215 15.267 -3.215 1.00 78.44 196 SER A C 1
ATOM 1597 O O . SER A 1 196 ? 4.832 15.068 -2.060 1.00 78.44 196 SER A O 1
ATOM 1599 N N . LYS A 1 197 ? 6.349 14.738 -3.711 1.00 86.94 197 LYS A N 1
ATOM 1600 C CA . LYS A 1 197 ? 7.205 13.742 -3.024 1.00 86.94 197 LYS A CA 1
ATOM 1601 C C . LYS A 1 197 ? 6.406 12.617 -2.342 1.00 86.94 197 LYS A C 1
ATOM 1603 O O . LYS A 1 197 ? 6.802 12.085 -1.300 1.00 86.94 197 LYS A O 1
ATOM 1608 N N . ARG A 1 198 ? 5.269 12.261 -2.938 1.00 90.75 198 ARG A N 1
ATOM 1609 C CA . ARG A 1 198 ? 4.286 11.323 -2.404 1.00 90.75 198 ARG A CA 1
ATOM 1610 C C . ARG A 1 198 ? 3.903 10.335 -3.483 1.00 90.75 198 ARG A C 1
ATOM 1612 O O . ARG A 1 198 ? 3.531 10.722 -4.587 1.00 90.75 198 ARG A O 1
ATOM 1619 N N . LEU A 1 199 ? 3.888 9.064 -3.120 1.00 93.69 199 LEU A N 1
ATOM 1620 C CA . LEU A 1 199 ? 3.223 8.031 -3.894 1.00 93.69 199 LEU A CA 1
ATOM 1621 C C . LEU A 1 199 ? 1.838 7.755 -3.312 1.00 93.69 199 LEU A C 1
ATOM 1623 O O . LEU A 1 199 ? 1.626 7.816 -2.099 1.00 93.69 199 LEU A O 1
ATOM 1627 N N . VAL A 1 200 ? 0.886 7.427 -4.172 1.00 93.25 200 VAL A N 1
ATOM 1628 C CA . VAL A 1 200 ? -0.493 7.118 -3.793 1.00 93.25 200 VAL A CA 1
ATOM 1629 C C . VAL A 1 200 ? -0.857 5.752 -4.342 1.00 93.25 200 VAL A C 1
ATOM 1631 O O . VAL A 1 200 ? -0.628 5.477 -5.519 1.00 93.25 200 VAL A O 1
ATOM 1634 N N . LEU A 1 201 ? -1.437 4.900 -3.495 1.00 93.75 201 LEU A N 1
ATOM 1635 C CA . LEU A 1 201 ? -1.885 3.572 -3.893 1.00 93.75 201 LEU A CA 1
ATOM 1636 C C . LEU A 1 201 ? -3.043 3.690 -4.890 1.00 93.75 201 LEU A C 1
ATOM 1638 O O . LEU A 1 201 ? -4.087 4.288 -4.603 1.00 93.75 201 LEU A O 1
ATOM 1642 N N . VAL A 1 202 ? -2.853 3.106 -6.065 1.00 90.56 202 VAL A N 1
ATOM 1643 C CA . VAL A 1 202 ? -3.798 3.130 -7.177 1.00 90.56 202 VAL A CA 1
ATOM 1644 C C . VAL A 1 202 ? -4.074 1.718 -7.684 1.00 90.56 202 VAL A C 1
ATOM 1646 O O . VAL A 1 202 ? -3.312 0.778 -7.463 1.00 90.56 202 VAL A O 1
ATOM 1649 N N . GLU A 1 203 ? -5.208 1.564 -8.350 1.00 87.38 203 GLU A N 1
ATOM 1650 C CA . GLU A 1 203 ? -5.585 0.343 -9.055 1.00 87.38 203 GLU A CA 1
ATOM 1651 C C . GLU A 1 203 ? -5.794 0.655 -10.536 1.00 87.38 203 GLU A C 1
ATOM 1653 O O . GLU A 1 203 ? -6.250 1.751 -10.888 1.00 87.38 203 GLU A O 1
ATOM 1658 N N . SER A 1 204 ? -5.498 -0.315 -11.402 1.00 84.81 204 SER A N 1
ATOM 1659 C CA . SER A 1 204 ? -5.856 -0.220 -12.813 1.00 84.81 204 SER A CA 1
ATOM 1660 C C . SER A 1 204 ? -7.248 -0.826 -13.041 1.00 84.81 204 SER A C 1
ATOM 1662 O O . SER A 1 204 ? -7.461 -2.012 -12.768 1.00 84.81 204 SER A O 1
ATOM 1664 N N . PRO A 1 205 ? -8.235 -0.044 -13.521 1.00 77.88 205 PRO A N 1
ATOM 1665 C CA . PRO A 1 205 ? -9.584 -0.555 -13.751 1.00 77.88 205 PRO A CA 1
ATOM 1666 C C . PRO A 1 205 ? -9.672 -1.459 -14.991 1.00 77.88 205 PRO A C 1
ATOM 1668 O O . PRO A 1 205 ? -10.579 -2.292 -15.083 1.00 77.88 205 PRO A O 1
ATOM 1671 N N . ASN A 1 206 ? -8.742 -1.306 -15.936 1.00 77.94 206 ASN A N 1
ATOM 1672 C CA . ASN A 1 206 ? -8.739 -1.978 -17.231 1.00 77.94 206 ASN A CA 1
ATOM 1673 C C . ASN A 1 206 ? -7.470 -2.817 -17.393 1.00 77.94 206 ASN A C 1
ATOM 1675 O O . ASN A 1 206 ? -6.482 -2.589 -16.712 1.00 77.94 206 ASN A O 1
ATOM 1679 N N . LYS A 1 207 ? -7.509 -3.815 -18.281 1.00 76.38 207 LYS A N 1
ATOM 1680 C CA . LYS A 1 207 ? -6.269 -4.483 -18.699 1.00 76.38 207 LYS A CA 1
ATOM 1681 C C . LYS A 1 207 ? -5.631 -3.630 -19.791 1.00 76.38 207 LYS A C 1
ATOM 1683 O O . LYS A 1 207 ? -6.374 -3.075 -20.601 1.00 76.38 207 LYS A O 1
ATOM 1688 N N . SER A 1 208 ? -4.312 -3.575 -19.832 1.00 74.12 208 SER A N 1
ATOM 1689 C CA . SER A 1 208 ? -3.542 -3.144 -20.998 1.00 74.12 208 SER A CA 1
ATOM 1690 C C . SER A 1 208 ? -2.648 -4.292 -21.461 1.00 74.12 208 SER A C 1
ATOM 1692 O O . SER A 1 208 ? -2.446 -5.258 -20.725 1.00 74.12 208 SER A O 1
ATOM 1694 N N . ASP A 1 209 ? -2.094 -4.198 -22.669 1.00 73.31 209 ASP A N 1
ATOM 1695 C CA . ASP A 1 209 ? -1.168 -5.216 -23.184 1.00 73.31 209 ASP A CA 1
ATOM 1696 C C . ASP A 1 209 ? 0.073 -5.373 -22.295 1.00 73.31 209 ASP A C 1
ATOM 1698 O O . ASP A 1 209 ? 0.657 -6.457 -22.209 1.00 73.31 209 ASP A O 1
ATOM 1702 N N . VAL A 1 210 ? 0.427 -4.304 -21.578 1.00 74.00 210 VAL A N 1
ATOM 1703 C CA . VAL A 1 210 ? 1.604 -4.247 -20.710 1.00 74.00 210 VAL A CA 1
ATOM 1704 C C . VAL A 1 210 ? 1.296 -4.509 -19.231 1.00 74.00 210 VAL A C 1
ATOM 1706 O O . VAL A 1 210 ? 2.190 -4.887 -18.481 1.00 74.00 210 VAL A O 1
ATOM 1709 N N . TRP A 1 211 ? 0.034 -4.368 -18.809 1.00 79.81 211 TRP A N 1
ATOM 1710 C CA . TRP A 1 211 ? -0.424 -4.660 -17.449 1.00 79.81 211 TRP A CA 1
ATOM 1711 C C . TRP A 1 211 ? -1.806 -5.327 -17.460 1.00 79.81 211 TRP A C 1
ATOM 1713 O O . TRP A 1 211 ? -2.848 -4.679 -17.616 1.00 79.81 211 TRP A O 1
ATOM 1723 N N . GLN A 1 212 ? -1.838 -6.647 -17.298 1.00 77.69 212 GLN A N 1
ATOM 1724 C CA . GLN A 1 212 ? -3.038 -7.476 -17.430 1.00 77.69 212 GLN A CA 1
ATOM 1725 C C . GLN A 1 212 ? -3.605 -7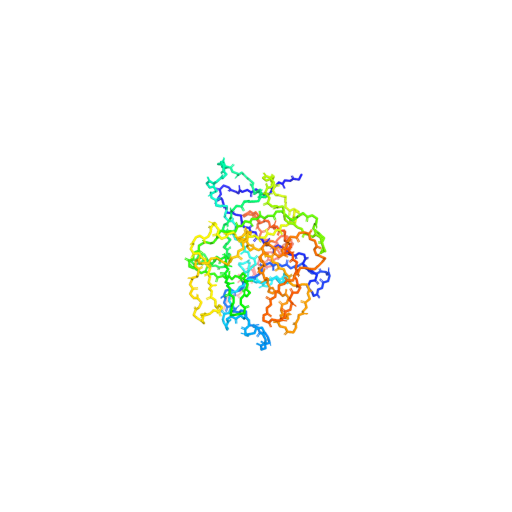.953 -16.082 1.00 77.69 212 GLN A C 1
ATOM 1727 O O . GLN A 1 212 ? -4.818 -8.204 -15.986 1.00 77.69 212 GLN A O 1
ATOM 1732 N N . ASP A 1 213 ? -2.772 -8.076 -15.047 1.00 79.75 213 ASP A N 1
ATOM 1733 C CA . ASP A 1 213 ? -3.145 -8.506 -13.703 1.00 79.75 213 ASP A CA 1
ATOM 1734 C C . ASP A 1 213 ? -3.749 -7.339 -12.914 1.00 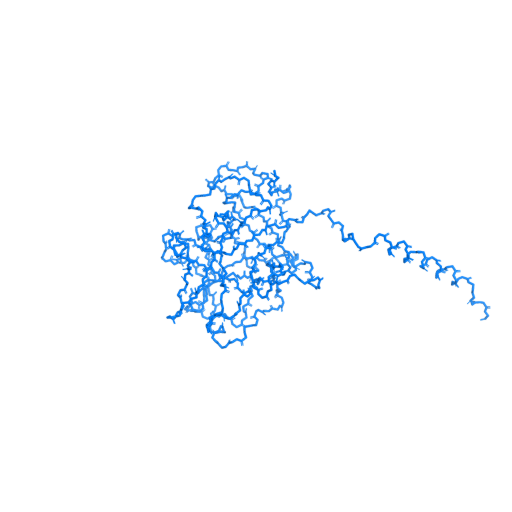79.75 213 ASP A C 1
ATOM 1736 O O . ASP A 1 213 ? -3.083 -6.556 -12.236 1.00 79.75 213 ASP A O 1
ATOM 1740 N N . ARG A 1 214 ? -5.080 -7.261 -12.969 1.00 76.19 214 ARG A N 1
ATOM 1741 C CA . ARG A 1 214 ? -5.880 -6.294 -12.204 1.00 76.19 214 ARG A CA 1
ATOM 1742 C C . ARG A 1 214 ? -5.814 -6.516 -10.689 1.00 76.19 214 ARG A C 1
ATOM 1744 O O . ARG A 1 214 ? -6.261 -5.655 -9.937 1.00 76.19 214 ARG A O 1
ATOM 1751 N N . GLY A 1 215 ? -5.326 -7.669 -10.233 1.00 81.31 215 GLY A N 1
ATOM 1752 C CA . GLY A 1 215 ? -5.154 -7.960 -8.815 1.00 81.31 215 GLY A CA 1
ATOM 1753 C C . GLY A 1 215 ? -3.932 -7.270 -8.215 1.00 81.31 215 GLY A C 1
ATOM 1754 O O . GLY A 1 215 ? -3.888 -7.084 -7.001 1.00 81.31 215 GLY A O 1
ATOM 1755 N N . VAL A 1 216 ? -2.946 -6.867 -9.019 1.00 86.00 216 VAL A N 1
ATOM 1756 C CA . VAL A 1 216 ? -1.753 -6.176 -8.516 1.00 86.00 216 VAL A CA 1
ATOM 1757 C C . VAL A 1 216 ? -2.016 -4.671 -8.452 1.00 86.00 216 VAL A C 1
ATOM 1759 O O . VAL A 1 216 ? -2.421 -4.044 -9.431 1.00 86.00 216 VAL A O 1
ATOM 1762 N N . LEU A 1 217 ? -1.801 -4.095 -7.268 1.00 89.06 217 LEU A N 1
ATOM 1763 C CA . LEU A 1 217 ? -1.927 -2.657 -7.034 1.00 89.06 217 LEU A CA 1
ATOM 1764 C C . LEU A 1 217 ? -0.656 -1.928 -7.490 1.00 89.06 217 LEU A C 1
ATOM 1766 O O . LEU A 1 217 ? 0.433 -2.496 -7.468 1.00 89.06 217 LEU A O 1
ATOM 1770 N N . LEU A 1 218 ? -0.798 -0.662 -7.865 1.00 91.06 218 LEU A N 1
ATOM 1771 C CA . LEU A 1 218 ? 0.290 0.207 -8.314 1.00 91.06 218 LEU A CA 1
ATOM 1772 C C . LEU A 1 218 ? 0.401 1.426 -7.387 1.00 91.06 218 LEU A C 1
ATOM 1774 O O . LEU A 1 218 ? -0.466 1.677 -6.547 1.00 91.06 218 LEU A O 1
ATOM 1778 N N . LEU A 1 219 ? 1.467 2.201 -7.541 1.00 92.50 219 LEU A N 1
ATOM 1779 C CA . LEU A 1 219 ? 1.689 3.461 -6.840 1.00 92.50 219 LEU A CA 1
ATOM 1780 C C . LEU A 1 219 ? 1.971 4.558 -7.869 1.00 92.50 219 LEU A C 1
ATOM 1782 O O . LEU A 1 219 ? 2.937 4.469 -8.622 1.00 92.50 219 LEU A O 1
ATOM 1786 N N . ALA A 1 220 ? 1.136 5.593 -7.890 1.00 89.94 220 ALA A N 1
ATOM 1787 C CA . ALA A 1 220 ? 1.305 6.747 -8.771 1.00 89.94 220 ALA A CA 1
ATOM 1788 C C . ALA A 1 220 ? 1.901 7.933 -8.015 1.00 89.94 220 ALA A C 1
ATOM 1790 O O . ALA A 1 220 ? 1.666 8.080 -6.811 1.00 89.94 220 ALA A O 1
ATOM 1791 N N . ASN A 1 221 ? 2.621 8.805 -8.720 1.00 87.38 221 ASN A N 1
ATOM 1792 C CA . ASN A 1 221 ? 3.054 10.074 -8.155 1.00 87.38 221 ASN A CA 1
ATOM 1793 C C . ASN A 1 221 ? 1.820 10.932 -7.833 1.00 87.38 221 ASN A C 1
ATOM 1795 O O . ASN A 1 221 ? 0.891 11.033 -8.633 1.00 87.38 221 ASN A O 1
ATOM 1799 N N . GLY A 1 222 ? 1.790 11.543 -6.649 1.00 81.44 222 GLY A N 1
ATOM 1800 C CA . GLY A 1 222 ? 0.689 12.394 -6.211 1.00 81.44 222 GLY A CA 1
ATOM 1801 C C . GLY A 1 222 ? 0.412 13.571 -7.152 1.00 81.44 222 GLY A C 1
ATOM 1802 O O . GLY A 1 222 ? -0.733 14.018 -7.230 1.00 81.44 222 GLY A O 1
ATOM 1803 N N . ASP A 1 223 ? 1.419 14.038 -7.894 1.00 77.50 223 ASP A N 1
ATOM 1804 C CA . ASP A 1 223 ? 1.258 15.091 -8.901 1.00 77.50 223 ASP A CA 1
ATOM 1805 C C . ASP A 1 223 ? 0.395 14.646 -10.093 1.00 77.50 223 ASP A C 1
ATOM 1807 O O . ASP A 1 223 ? -0.465 15.414 -10.530 1.00 77.50 223 ASP A O 1
ATOM 1811 N N . ASP A 1 224 ? 0.514 13.384 -10.521 1.00 73.31 224 ASP A N 1
ATOM 1812 C CA . ASP A 1 224 ? -0.268 12.780 -11.620 1.00 73.31 224 ASP A CA 1
ATOM 1813 C C . ASP A 1 224 ? -1.754 12.614 -11.254 1.00 73.31 224 ASP A C 1
ATOM 1815 O O . ASP A 1 224 ? -2.614 12.291 -12.076 1.00 73.31 224 ASP A O 1
ATOM 1819 N N . LEU A 1 225 ? -2.066 12.802 -9.971 1.00 71.94 225 LEU A N 1
ATOM 1820 C CA . LEU A 1 225 ? -3.377 12.588 -9.385 1.00 71.94 225 LEU A CA 1
ATOM 1821 C C . LEU A 1 225 ? -4.129 13.894 -9.087 1.00 71.94 225 LEU A C 1
ATOM 1823 O O . LEU A 1 225 ? -5.208 13.851 -8.481 1.00 71.94 225 LEU A O 1
ATOM 1827 N N . LYS A 1 226 ? -3.596 15.050 -9.498 1.00 68.75 226 LYS A N 1
ATOM 1828 C CA . LYS A 1 226 ? -4.268 16.347 -9.337 1.00 68.75 226 LYS A CA 1
ATOM 1829 C C . LYS A 1 226 ? -5.595 16.381 -10.113 1.00 68.75 226 LYS A C 1
ATOM 1831 O O . LYS A 1 226 ? -5.813 15.677 -11.097 1.00 68.75 226 LYS A O 1
ATOM 1836 N N . ALA A 1 227 ? -6.553 17.115 -9.556 1.00 56.06 227 ALA A N 1
ATOM 1837 C CA . ALA A 1 227 ? -7.971 16.957 -9.848 1.00 56.06 227 ALA A CA 1
ATOM 1838 C C . ALA A 1 227 ? -8.396 17.683 -11.130 1.00 56.06 227 ALA A C 1
ATOM 1840 O O . ALA A 1 227 ? -9.020 18.721 -11.008 1.00 56.06 227 ALA A O 1
ATOM 1841 N N . ASP A 1 228 ? -8.104 17.129 -12.312 1.00 53.50 228 ASP A N 1
ATOM 1842 C CA . ASP A 1 228 ? -8.729 17.593 -13.568 1.00 53.50 228 ASP A CA 1
ATOM 1843 C C . ASP A 1 228 ? -8.861 16.543 -14.695 1.00 53.50 228 ASP A C 1
ATOM 1845 O O . ASP A 1 228 ? -9.395 16.856 -15.756 1.00 53.50 228 ASP A O 1
ATOM 1849 N N . SER A 1 229 ? -8.494 15.271 -14.490 1.00 48.97 229 SER A N 1
ATOM 1850 C CA . SER A 1 229 ? -8.709 14.221 -15.500 1.00 48.97 229 SER A CA 1
ATOM 1851 C C . SER A 1 229 ? -9.672 13.128 -15.027 1.00 48.97 229 SER A C 1
ATOM 1853 O O . SER A 1 229 ? -9.593 12.611 -13.912 1.00 48.97 229 SER A O 1
ATOM 1855 N N . SER A 1 230 ? -10.618 12.779 -15.902 1.00 54.59 230 SER A N 1
ATOM 1856 C CA . SER A 1 230 ? -11.609 11.711 -15.710 1.00 54.59 230 SER A CA 1
ATOM 1857 C C . SER A 1 230 ? -10.984 10.314 -15.650 1.00 54.59 230 SER A C 1
ATOM 1859 O O . SER A 1 230 ? -11.606 9.410 -15.097 1.00 54.59 230 SER A O 1
ATOM 1861 N N . ASN A 1 231 ? -9.756 10.167 -16.162 1.00 58.31 231 ASN A N 1
ATOM 1862 C CA . ASN A 1 231 ? -8.901 8.990 -16.063 1.00 58.31 231 ASN A CA 1
ATOM 1863 C C . ASN A 1 231 ? -7.467 9.456 -15.803 1.00 58.31 231 ASN A C 1
ATOM 1865 O O . ASN A 1 231 ? -6.933 10.271 -16.553 1.00 58.31 231 ASN A O 1
ATOM 1869 N N . ARG A 1 232 ? -6.848 8.935 -14.745 1.00 74.38 232 ARG A N 1
ATOM 1870 C CA . ARG A 1 232 ? -5.452 9.235 -14.424 1.00 74.38 232 ARG A CA 1
ATOM 1871 C C . ARG A 1 232 ? -4.575 8.227 -15.144 1.00 74.38 232 ARG A C 1
ATOM 1873 O O . ARG A 1 232 ? -4.991 7.081 -15.309 1.00 74.38 232 ARG A O 1
ATOM 1880 N N . VAL A 1 233 ? -3.412 8.655 -15.609 1.00 72.88 233 VAL A N 1
ATOM 1881 C CA . VAL A 1 233 ? -2.551 7.844 -16.468 1.00 72.88 233 VAL A CA 1
ATOM 1882 C C . VAL A 1 233 ? -1.167 7.774 -15.852 1.00 72.88 233 VAL A C 1
ATOM 1884 O O . VAL A 1 233 ? -0.627 8.789 -15.428 1.00 72.88 233 VAL A O 1
ATOM 1887 N N . MET A 1 234 ? -0.619 6.565 -15.790 1.00 77.50 234 MET A N 1
ATOM 1888 C CA . MET A 1 234 ? 0.795 6.328 -15.536 1.00 77.50 234 MET A CA 1
ATOM 1889 C C . MET A 1 234 ? 1.459 5.946 -16.854 1.00 77.50 234 MET A C 1
ATOM 1891 O O . MET A 1 234 ? 0.961 5.065 -17.555 1.00 77.50 234 MET A O 1
ATOM 1895 N N . THR A 1 235 ? 2.570 6.592 -17.183 1.00 70.94 235 THR A N 1
ATOM 1896 C CA . THR A 1 235 ? 3.354 6.269 -18.379 1.00 70.94 235 THR A CA 1
ATOM 1897 C C . THR A 1 235 ? 4.405 5.215 -18.045 1.00 70.94 235 THR A C 1
ATOM 1899 O O . THR A 1 235 ? 5.086 5.317 -17.024 1.00 70.94 235 THR A O 1
ATOM 1902 N N . MET A 1 236 ? 4.544 4.217 -18.911 1.00 68.06 236 MET A N 1
ATOM 1903 C CA . MET A 1 236 ? 5.551 3.164 -18.834 1.00 68.06 236 MET A CA 1
ATOM 1904 C C . MET A 1 236 ? 6.067 2.870 -20.240 1.00 68.06 236 MET A C 1
ATOM 1906 O O . MET A 1 236 ? 5.303 2.348 -21.042 1.00 68.06 236 MET A O 1
ATOM 1910 N N . ASP A 1 237 ? 7.326 3.214 -20.528 1.00 62.72 237 ASP A N 1
ATOM 1911 C CA . ASP A 1 237 ? 8.006 2.927 -21.803 1.00 62.72 237 ASP A CA 1
ATOM 1912 C C . ASP A 1 237 ? 7.096 3.127 -23.037 1.00 62.72 237 ASP A C 1
ATOM 1914 O O . ASP A 1 237 ? 6.824 2.202 -23.795 1.00 62.72 237 ASP A O 1
ATOM 1918 N N . ASP A 1 238 ? 6.559 4.347 -23.178 1.00 63.09 238 ASP A N 1
ATOM 1919 C CA . ASP A 1 238 ? 5.636 4.792 -24.242 1.00 63.09 238 ASP A CA 1
ATOM 1920 C C . ASP A 1 238 ? 4.211 4.198 -24.230 1.00 63.09 238 ASP A C 1
ATOM 1922 O O . ASP A 1 238 ? 3.380 4.551 -25.071 1.00 63.09 238 ASP A O 1
ATOM 1926 N N . ALA A 1 239 ? 3.873 3.362 -23.246 1.00 70.69 239 ALA A N 1
ATOM 1927 C CA . ALA A 1 239 ? 2.522 2.865 -23.008 1.00 70.69 239 ALA A CA 1
ATOM 1928 C C . ALA A 1 239 ? 1.848 3.558 -21.813 1.00 70.69 239 ALA A C 1
ATOM 1930 O O . ALA A 1 239 ? 2.449 3.816 -20.770 1.00 70.69 239 ALA A O 1
ATOM 1931 N N . GLU A 1 240 ? 0.552 3.822 -21.946 1.00 80.00 240 GLU A N 1
ATOM 1932 C CA . GLU A 1 240 ? -0.256 4.463 -20.912 1.00 80.00 240 GLU A CA 1
ATOM 1933 C C . GLU A 1 240 ? -1.099 3.437 -20.146 1.00 80.00 240 GLU A C 1
ATOM 1935 O O . GLU A 1 240 ? -1.912 2.703 -20.716 1.00 80.00 240 GLU A O 1
ATOM 1940 N N . ILE A 1 241 ? -0.943 3.406 -18.822 1.00 82.19 241 ILE A N 1
ATOM 1941 C CA . ILE A 1 241 ? -1.770 2.606 -17.919 1.00 82.19 241 ILE A CA 1
ATOM 1942 C C . ILE A 1 241 ? -2.762 3.542 -17.239 1.00 82.19 241 ILE A C 1
ATOM 1944 O O . ILE A 1 241 ? -2.396 4.388 -16.423 1.00 82.19 241 ILE A O 1
ATOM 1948 N N . SER A 1 242 ? -4.048 3.368 -17.544 1.00 84.00 242 SER A N 1
ATOM 1949 C CA . SER A 1 242 ? -5.098 4.070 -16.812 1.00 84.00 242 SER A CA 1
ATOM 1950 C C . SER A 1 242 ? -5.186 3.539 -15.381 1.00 84.00 242 SER A C 1
ATOM 1952 O O . SER A 1 242 ? -5.220 2.326 -15.153 1.00 84.00 242 SER A O 1
ATOM 1954 N N . VAL A 1 243 ? -5.252 4.456 -14.421 1.00 85.62 243 VAL A N 1
ATOM 1955 C CA . VAL A 1 243 ? -5.316 4.178 -12.989 1.00 85.62 243 VAL A CA 1
ATOM 1956 C C . VAL A 1 243 ? -6.322 5.087 -12.286 1.00 85.62 243 VAL A C 1
ATOM 1958 O O . VAL A 1 243 ? -6.724 6.145 -12.776 1.00 85.62 243 VAL A O 1
ATOM 1961 N N . ARG A 1 244 ? -6.725 4.680 -11.085 1.00 86.31 244 ARG A N 1
ATOM 1962 C CA . ARG A 1 244 ? -7.510 5.494 -10.147 1.00 86.31 244 ARG A CA 1
ATOM 1963 C C . ARG A 1 244 ? -7.080 5.204 -8.716 1.00 86.31 244 ARG A C 1
ATOM 1965 O O . ARG A 1 244 ? -6.484 4.164 -8.460 1.00 86.31 244 ARG A O 1
ATOM 1972 N N . ILE A 1 245 ? -7.423 6.085 -7.773 1.00 89.12 245 ILE A N 1
ATOM 1973 C CA . ILE A 1 245 ? -7.132 5.853 -6.348 1.00 89.12 245 ILE A CA 1
ATOM 1974 C C . ILE A 1 245 ? -7.726 4.516 -5.923 1.00 89.12 245 ILE A C 1
ATOM 1976 O O . ILE A 1 245 ? -8.927 4.295 -6.097 1.00 89.12 245 ILE A O 1
ATOM 1980 N N . ALA A 1 246 ? -6.893 3.656 -5.343 1.00 89.81 246 ALA A N 1
ATOM 1981 C CA . ALA A 1 246 ? -7.355 2.414 -4.761 1.00 89.81 246 ALA A CA 1
ATOM 1982 C C . ALA A 1 246 ? -8.115 2.751 -3.474 1.00 89.81 246 ALA A C 1
ATOM 1984 O O . ALA A 1 246 ? -7.545 3.267 -2.511 1.00 89.81 246 ALA A O 1
ATOM 1985 N N . GLN A 1 247 ? -9.423 2.503 -3.489 1.00 89.75 247 GLN A N 1
ATOM 1986 C CA . GLN A 1 247 ? -10.306 2.813 -2.370 1.00 89.75 247 GLN A CA 1
ATOM 1987 C C . GLN A 1 247 ? -10.547 1.560 -1.539 1.00 89.75 247 GLN A C 1
ATOM 1989 O O . GLN A 1 247 ? -11.080 0.565 -2.043 1.00 89.75 247 GLN A O 1
ATOM 1994 N N . PHE A 1 248 ? -10.217 1.629 -0.254 1.00 91.06 248 PHE A N 1
ATOM 1995 C CA . PHE A 1 248 ? -10.479 0.551 0.691 1.00 91.06 248 PHE A CA 1
ATOM 1996 C C . PHE A 1 248 ? -11.208 1.028 1.945 1.00 91.06 248 PHE A C 1
ATOM 1998 O O . PHE A 1 248 ? -11.338 2.220 2.216 1.00 91.06 248 PHE A O 1
ATOM 2005 N N . ARG A 1 249 ? -11.694 0.058 2.715 1.00 91.50 249 ARG A N 1
ATOM 2006 C CA . ARG A 1 249 ? -12.200 0.208 4.082 1.00 91.50 249 ARG A CA 1
ATOM 2007 C C . ARG A 1 249 ? -11.343 -0.632 5.019 1.00 91.50 249 ARG A C 1
ATOM 2009 O O . ARG A 1 249 ? -10.792 -1.646 4.593 1.00 91.50 249 ARG A O 1
ATOM 2016 N N . ILE A 1 250 ? -11.243 -0.209 6.273 1.00 91.38 250 ILE A N 1
ATOM 2017 C CA . ILE A 1 250 ? -10.552 -0.965 7.321 1.00 91.38 250 ILE A CA 1
ATOM 2018 C C . ILE A 1 250 ? -11.611 -1.728 8.109 1.00 91.38 250 ILE A C 1
ATOM 2020 O O . ILE A 1 250 ? -12.375 -1.141 8.880 1.00 91.38 250 ILE A O 1
ATOM 2024 N N . ASP A 1 251 ? -11.643 -3.037 7.903 1.00 88.19 251 ASP A N 1
ATOM 2025 C CA . ASP A 1 251 ? -12.488 -3.943 8.667 1.00 88.19 251 ASP A CA 1
ATOM 2026 C C . ASP A 1 251 ? -11.653 -4.435 9.866 1.00 88.19 251 ASP A C 1
ATOM 2028 O O . ASP A 1 251 ? -10.810 -5.322 9.727 1.00 88.19 251 ASP A O 1
ATOM 2032 N N . VAL A 1 252 ? -11.817 -3.776 11.021 1.00 85.88 252 VAL A N 1
ATOM 2033 C CA . VAL A 1 252 ? -11.099 -4.096 12.271 1.00 85.88 252 VAL A CA 1
ATOM 2034 C C . VAL A 1 252 ? -11.617 -5.416 12.842 1.00 85.88 252 VAL A C 1
ATOM 2036 O O . VAL A 1 252 ? -12.829 -5.625 12.895 1.00 85.88 252 VAL A O 1
ATOM 2039 N N . ARG A 1 253 ? -10.706 -6.281 13.289 1.00 75.50 253 ARG A N 1
ATOM 2040 C CA . ARG A 1 253 ? -11.015 -7.452 14.111 1.00 75.50 253 ARG A CA 1
ATOM 2041 C C . ARG A 1 253 ? -10.789 -7.065 15.566 1.00 75.50 253 ARG A C 1
ATOM 2043 O O . ARG A 1 253 ? -9.684 -6.677 15.933 1.00 75.50 253 ARG A O 1
ATOM 2050 N N . ASP A 1 254 ? -11.842 -7.134 16.369 1.00 58.72 254 ASP A N 1
ATOM 2051 C CA . ASP A 1 254 ? -11.690 -7.088 17.817 1.00 58.72 254 ASP A CA 1
ATOM 2052 C C . ASP A 1 254 ? -11.106 -8.444 18.241 1.00 58.72 254 ASP A C 1
ATOM 2054 O O . ASP A 1 254 ? -11.693 -9.483 17.935 1.00 58.72 254 ASP A O 1
ATOM 2058 N N . ASP A 1 255 ? -9.960 -8.444 18.926 1.00 47.38 255 ASP A N 1
ATOM 2059 C CA . ASP A 1 255 ? -9.253 -9.648 19.406 1.00 47.38 255 ASP A CA 1
ATOM 2060 C C . ASP A 1 255 ? -10.037 -10.447 20.488 1.00 47.38 255 ASP A C 1
ATOM 2062 O O . ASP A 1 255 ? -9.470 -11.307 21.153 1.00 47.38 255 ASP A O 1
ATOM 2066 N N . ASP A 1 256 ? -11.348 -10.203 20.623 1.00 40.62 256 ASP A N 1
ATOM 2067 C CA . ASP A 1 256 ? -12.309 -10.945 21.455 1.00 40.62 256 ASP A CA 1
ATOM 2068 C C . ASP A 1 256 ? -13.354 -11.730 20.622 1.00 40.62 256 ASP A C 1
ATOM 2070 O O . ASP A 1 256 ? -14.325 -12.251 21.173 1.00 40.62 256 ASP A O 1
ATOM 2074 N N . TYR A 1 257 ? -13.201 -11.841 19.294 1.00 37.94 257 TYR A N 1
ATOM 2075 C CA . TYR A 1 257 ? -14.085 -12.690 18.484 1.00 37.94 257 TYR A CA 1
ATOM 2076 C C . TYR A 1 257 ? -13.583 -14.131 18.380 1.00 37.94 257 TYR A C 1
ATOM 2078 O O . TYR A 1 257 ? -12.757 -14.478 17.532 1.00 37.94 257 TYR A O 1
ATOM 2086 N N . ASP A 1 258 ? -14.193 -14.954 19.236 1.00 33.41 258 ASP A N 1
ATOM 2087 C CA . ASP A 1 258 ? -14.415 -16.382 19.053 1.00 33.41 258 ASP A CA 1
ATOM 2088 C C . ASP A 1 258 ? -14.782 -16.707 17.599 1.00 33.41 258 ASP A C 1
ATOM 2090 O O . ASP A 1 258 ? -15.618 -16.066 16.950 1.00 33.41 258 ASP A O 1
ATOM 2094 N N . ILE A 1 259 ? -14.128 -17.753 17.114 1.00 36.19 259 ILE A N 1
ATOM 2095 C CA . ILE A 1 259 ? -14.377 -18.460 15.867 1.00 36.19 259 ILE A CA 1
ATOM 2096 C C . ILE A 1 259 ? -15.890 -18.631 15.674 1.00 36.19 259 ILE A C 1
ATOM 2098 O O . ILE A 1 259 ? -16.537 -19.309 16.457 1.00 36.19 259 ILE A O 1
ATOM 2102 N N . LEU A 1 260 ? -16.432 -18.038 14.607 1.00 37.25 260 LEU A N 1
ATOM 2103 C CA . LEU A 1 260 ? -17.653 -18.475 13.924 1.00 37.25 260 LEU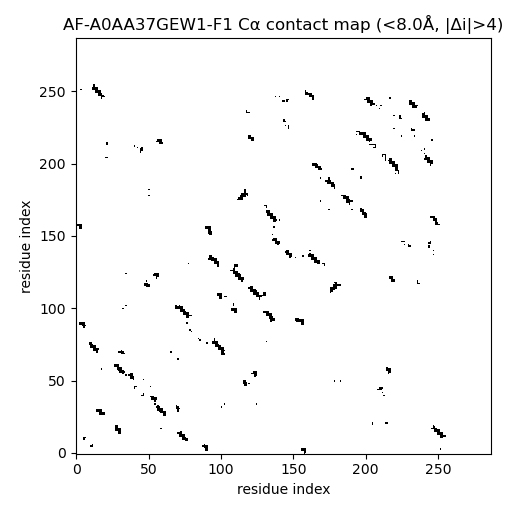 A CA 1
ATOM 2104 C C . LEU A 1 260 ? -18.843 -18.842 14.842 1.00 37.25 260 LEU A C 1
ATOM 2106 O O . LEU A 1 260 ? -19.003 -19.978 15.279 1.00 37.25 260 LEU A O 1
ATOM 2110 N N . GLN A 1 261 ? -19.825 -17.938 14.929 1.00 34.53 261 GLN A N 1
ATOM 2111 C CA . GLN A 1 261 ? -21.240 -18.327 15.036 1.00 34.53 261 GLN A CA 1
ATOM 2112 C C . GLN A 1 261 ? -21.699 -19.084 13.766 1.00 34.53 261 GLN A C 1
ATOM 2114 O O . GLN A 1 261 ? -22.482 -18.586 12.958 1.00 34.53 261 GLN A O 1
ATOM 2119 N N . LYS A 1 262 ? -21.163 -20.295 13.614 1.00 37.09 262 LYS A N 1
ATOM 2120 C CA . LYS A 1 262 ? -21.623 -21.492 12.899 1.00 37.09 262 LYS A CA 1
ATOM 2121 C C . LYS A 1 262 ? -20.857 -22.624 13.604 1.00 37.09 262 LYS A C 1
ATOM 2123 O O . LYS A 1 262 ? -19.661 -22.740 13.396 1.00 37.09 262 LYS A O 1
ATOM 2128 N N . ASP A 1 263 ? -21.384 -23.385 14.555 1.00 40.56 263 ASP A N 1
ATOM 2129 C CA . ASP A 1 263 ? -22.742 -23.885 14.706 1.00 40.56 263 ASP A CA 1
ATOM 2130 C C . ASP A 1 263 ? -23.047 -24.184 16.188 1.00 40.56 263 ASP A C 1
ATOM 2132 O O . ASP A 1 263 ? -22.551 -25.153 16.764 1.00 40.56 263 ASP A O 1
ATOM 2136 N N . GLY A 1 264 ? -23.934 -23.398 16.806 1.00 37.31 264 GLY A N 1
ATOM 2137 C CA . GLY A 1 264 ? -24.430 -23.661 18.168 1.00 37.31 264 GLY A CA 1
ATOM 2138 C C . GLY A 1 264 ? -25.282 -24.933 18.299 1.00 37.31 264 GLY A C 1
ATOM 2139 O O . GLY A 1 264 ? -25.578 -25.354 19.410 1.00 37.31 264 GLY A O 1
ATOM 2140 N N . ASN A 1 265 ? -25.643 -25.571 17.180 1.00 43.62 265 ASN A N 1
ATOM 2141 C CA . ASN A 1 265 ? -26.399 -26.825 17.168 1.00 43.62 265 ASN A CA 1
ATOM 2142 C C . ASN A 1 265 ? -25.536 -28.063 16.877 1.00 43.62 265 ASN A C 1
ATOM 2144 O O . ASN A 1 265 ? -26.008 -29.176 17.100 1.00 43.62 265 ASN A O 1
ATOM 2148 N N . ASP A 1 266 ? -24.290 -27.907 16.417 1.00 48.62 266 ASP A N 1
ATOM 2149 C CA . ASP A 1 266 ? -23.457 -29.048 16.002 1.00 48.62 266 ASP A CA 1
ATOM 2150 C C . ASP A 1 266 ? -22.479 -29.500 17.095 1.00 48.62 266 ASP A C 1
ATOM 2152 O O . ASP A 1 266 ? -22.161 -30.683 17.183 1.00 48.62 266 ASP A O 1
ATOM 2156 N N . ILE A 1 267 ? -22.087 -28.613 18.018 1.00 47.19 267 ILE A N 1
ATOM 2157 C CA . ILE A 1 267 ? -21.212 -28.977 19.148 1.00 47.19 267 ILE A CA 1
ATOM 2158 C C . ILE A 1 267 ? -21.968 -29.812 20.196 1.00 47.19 267 ILE A C 1
ATOM 2160 O O . ILE A 1 267 ? -21.453 -30.832 20.652 1.00 47.19 267 ILE A O 1
ATOM 2164 N N . GLU A 1 268 ? -23.210 -29.448 20.536 1.00 53.44 268 GLU A N 1
ATOM 2165 C CA . GLU A 1 268 ? -24.058 -30.242 21.443 1.00 53.44 268 GLU A CA 1
ATOM 2166 C C . GLU A 1 268 ? -24.373 -31.617 20.821 1.00 53.44 268 GLU A C 1
ATOM 2168 O O . GLU A 1 268 ? -24.291 -32.649 21.489 1.00 53.44 268 GLU A O 1
ATOM 2173 N N . SER A 1 269 ? -24.644 -31.650 19.512 1.00 55.72 269 SER A N 1
ATOM 2174 C CA . SER A 1 269 ? -24.920 -32.879 18.757 1.00 55.72 269 SER A CA 1
ATOM 2175 C C . SER A 1 269 ? -23.699 -33.806 18.697 1.00 55.72 269 SER A C 1
ATOM 2177 O O . SER A 1 269 ? -23.814 -34.999 18.995 1.00 55.72 269 SER A O 1
ATOM 2179 N N . GLN A 1 270 ? -22.509 -33.265 18.419 1.00 52.75 270 GLN A N 1
ATOM 2180 C CA . GLN A 1 270 ? -21.251 -34.021 18.424 1.00 52.75 270 GLN A CA 1
ATOM 2181 C C . GLN A 1 270 ? -20.850 -34.481 19.837 1.00 52.75 270 GLN A C 1
ATOM 2183 O O . GLN A 1 270 ? -20.349 -35.598 20.002 1.00 52.75 270 GLN A O 1
ATOM 2188 N N . TYR A 1 271 ? -21.128 -33.685 20.874 1.00 56.72 271 TYR A N 1
ATOM 2189 C CA . TYR A 1 271 ? -20.880 -34.056 22.271 1.00 56.72 271 TYR A CA 1
ATOM 2190 C C . TYR A 1 271 ? -21.816 -35.184 22.752 1.00 56.72 271 TYR A C 1
ATOM 2192 O O . TYR A 1 271 ? -21.366 -36.135 23.403 1.00 56.72 271 TYR A O 1
ATOM 2200 N N . GLN A 1 272 ? -23.101 -35.154 22.380 1.00 67.94 272 GLN A N 1
ATOM 2201 C CA . GLN A 1 272 ? -24.062 -36.228 22.679 1.00 67.94 272 GLN A CA 1
ATOM 2202 C C . GLN A 1 272 ? -23.744 -37.524 21.914 1.00 67.94 272 GLN A C 1
ATOM 2204 O O . GLN A 1 272 ? -23.836 -38.619 22.485 1.00 67.94 272 GLN A O 1
ATOM 2209 N N . GLU A 1 273 ? -23.309 -37.434 20.652 1.00 62.44 273 GLU A N 1
ATOM 2210 C CA . GLU A 1 273 ? -22.834 -38.599 19.894 1.00 62.44 273 GLU A CA 1
ATOM 2211 C C . GLU A 1 273 ? -21.565 -39.217 20.496 1.00 62.44 273 GLU A C 1
ATOM 2213 O O . GLU A 1 273 ? -21.470 -40.446 20.598 1.00 62.44 273 GLU A O 1
ATOM 2218 N N . GLN A 1 274 ? -20.607 -38.403 20.953 1.00 55.06 274 GLN A N 1
ATOM 2219 C CA . GLN A 1 274 ? -19.409 -38.907 21.633 1.00 55.06 274 GLN A CA 1
ATOM 2220 C C . GLN A 1 274 ? -19.741 -39.565 22.980 1.00 55.06 274 GLN A C 1
ATOM 2222 O O . GLN A 1 274 ? -19.216 -40.642 23.271 1.00 55.06 274 GLN A O 1
ATOM 2227 N N . LYS A 1 275 ? -20.677 -39.013 23.766 1.00 60.28 275 LYS A N 1
ATOM 2228 C CA . LYS A 1 275 ? -21.162 -39.651 25.007 1.00 60.28 275 LYS A CA 1
ATOM 2229 C C . LYS A 1 275 ? -21.850 -40.995 24.753 1.00 60.28 275 LYS A C 1
ATOM 2231 O O . LYS A 1 275 ? -21.643 -41.932 25.526 1.00 60.28 275 LYS A O 1
ATOM 2236 N N . LYS A 1 276 ? -22.633 -41.126 23.673 1.00 66.88 276 LYS A N 1
ATOM 2237 C CA . LYS A 1 276 ? -23.217 -42.418 23.262 1.00 66.88 276 LYS A CA 1
ATOM 2238 C C . LYS A 1 276 ? -22.139 -43.432 22.873 1.00 66.88 276 LYS A C 1
ATOM 2240 O O . LYS A 1 276 ? -22.228 -44.574 23.310 1.00 66.88 276 LYS A O 1
ATOM 2245 N N . LYS A 1 277 ? -21.111 -43.017 22.122 1.00 58.59 277 LYS A N 1
ATOM 2246 C CA . LYS A 1 277 ? -19.989 -43.882 21.700 1.00 58.59 277 LYS A CA 1
ATOM 2247 C C . LYS A 1 277 ? -19.077 -44.316 22.854 1.00 58.59 277 LYS A C 1
ATOM 2249 O O . LYS A 1 277 ? -18.503 -45.399 22.786 1.00 58.59 277 LYS A O 1
ATOM 2254 N N . MET A 1 278 ? -18.941 -43.508 23.908 1.00 54.28 278 MET A N 1
ATOM 2255 C CA . MET A 1 278 ? -18.188 -43.899 25.108 1.00 54.28 278 MET A CA 1
ATOM 2256 C C . MET A 1 278 ? -18.971 -44.874 25.995 1.00 54.28 278 MET A C 1
ATOM 2258 O O . MET A 1 278 ? -18.381 -45.808 26.524 1.00 54.28 278 MET A O 1
ATOM 2262 N N . LYS A 1 279 ? -20.302 -44.739 26.098 1.00 54.84 279 LYS A N 1
ATOM 2263 C CA . LYS A 1 279 ? -21.134 -45.674 26.880 1.00 54.84 279 LYS A CA 1
ATOM 2264 C C . LYS A 1 279 ? -21.237 -47.080 26.277 1.00 54.84 279 LYS A C 1
ATOM 2266 O O . LYS A 1 279 ? -21.508 -48.022 27.010 1.00 54.84 279 LYS A O 1
ATOM 2271 N N . THR A 1 280 ? -21.023 -47.246 24.972 1.00 51.28 280 THR A N 1
ATOM 2272 C CA . THR A 1 280 ? -21.039 -48.564 24.311 1.00 51.28 280 THR A CA 1
ATOM 2273 C C . THR A 1 280 ? -19.694 -49.290 24.315 1.00 51.28 280 THR A C 1
ATOM 2275 O O . THR A 1 280 ? -19.662 -50.461 23.948 1.00 51.28 280 THR A O 1
ATOM 2278 N N . LYS A 1 281 ? -18.592 -48.656 24.747 1.00 49.50 281 LYS A N 1
ATOM 2279 C CA . LYS A 1 281 ? -17.268 -49.307 24.810 1.00 49.50 281 LYS A CA 1
ATOM 2280 C C . LYS A 1 281 ? -16.972 -50.050 26.117 1.00 49.50 281 LYS A C 1
ATOM 2282 O O . LYS A 1 281 ? -16.073 -50.881 26.112 1.00 49.50 281 LYS A O 1
ATOM 2287 N N . ASP A 1 282 ? -17.756 -49.840 27.175 1.00 48.38 282 ASP A N 1
ATOM 2288 C CA . ASP A 1 282 ? -17.561 -50.536 28.459 1.00 48.38 282 ASP A CA 1
ATOM 2289 C C . ASP A 1 282 ? -18.349 -51.847 28.593 1.00 48.38 282 ASP A C 1
ATOM 2291 O O . ASP A 1 282 ? -18.299 -52.494 29.637 1.00 48.38 282 ASP A O 1
ATOM 2295 N N . HIS A 1 283 ? -19.052 -52.299 27.549 1.00 48.22 283 HIS A N 1
ATOM 2296 C CA . HIS A 1 283 ? -19.712 -53.609 27.529 1.00 48.22 283 HIS A CA 1
ATOM 2297 C C . HIS A 1 283 ? -19.260 -54.435 26.325 1.00 48.22 283 HIS A C 1
ATOM 2299 O O . HIS A 1 283 ? -19.979 -54.588 25.342 1.00 48.22 283 HIS A O 1
ATOM 2305 N N . GLY A 1 284 ? -18.066 -55.017 26.453 1.00 44.19 284 GLY A N 1
ATOM 2306 C CA . GLY A 1 284 ? -17.729 -56.246 25.743 1.00 44.19 284 GLY A CA 1
ATOM 2307 C C . GLY A 1 284 ? -16.330 -56.282 25.156 1.00 44.19 284 GLY A C 1
ATOM 2308 O O . GLY A 1 284 ? -16.194 -56.058 23.964 1.00 44.19 284 GLY A O 1
ATOM 2309 N N . VAL A 1 285 ? -15.338 -56.663 25.970 1.00 37.50 285 VAL A N 1
ATOM 2310 C CA . VAL A 1 285 ? -14.485 -57.841 25.710 1.00 37.50 285 VAL A CA 1
ATOM 2311 C C . VAL A 1 285 ? -14.014 -58.385 27.068 1.00 37.50 285 VAL A C 1
ATOM 2313 O O . VAL A 1 285 ? -12.982 -57.991 27.598 1.00 37.50 285 VAL A O 1
ATOM 2316 N N . LEU A 1 286 ? -14.805 -59.288 27.647 1.00 37.78 286 LEU A N 1
ATOM 2317 C CA . LEU A 1 286 ? -14.298 -60.352 28.513 1.00 37.78 286 LEU A CA 1
ATOM 2318 C C . LEU A 1 286 ? -14.606 -61.650 27.773 1.00 37.78 286 LEU A C 1
ATOM 2320 O O . LEU A 1 286 ? -15.753 -62.100 27.772 1.00 37.78 286 LEU A O 1
ATOM 2324 N N . LYS A 1 287 ? -13.597 -62.181 27.087 1.00 37.31 287 LYS A N 1
ATOM 2325 C CA . LYS A 1 287 ? -13.399 -63.602 26.798 1.00 37.31 287 LYS A CA 1
ATOM 2326 C C . LYS A 1 287 ? -11.970 -63.811 26.329 1.00 37.31 287 LYS A C 1
ATOM 2328 O O . LYS A 1 287 ? -11.540 -63.032 25.452 1.00 37.31 287 LYS A O 1
#

Foldseek 3Di:
DDFAFQDPVLKFKWWWWFCFPPPHNPFIWTWFFDQVDFPCDDDPLQCQFAQRRFGFTWTDGDDPPPDPQRRIKIKGFDDDPVDPPDDDRADFAFTKTWIWGSPDPPQTKTWFWEQTLQRWIFIGIDSPDTAIKGKHFWPPPDLQFTDTDLDTPRDGHHQPTWIWIKHALVRVQQAHFYHNPNSVRDGDNDQPPDPSSMWIKKFQSDADPNRHRRGTITIDHNVQRPGDGSWGWDDTPNDTGTIDGGITGIGTDDPPDDPDPPDPPVVVVVVVVVVVVVVVVVPDDDD

pLDDT: mean 77.09, std 15.62, range [33.41, 95.88]

Solvent-accessible surface area (backbone atoms only — not comparable to full-atom values): 16202 Å² total; per-residue (Å²): 134,70,51,40,65,47,48,97,84,45,54,40,41,27,31,46,37,27,81,51,74,74,91,39,95,85,51,61,21,27,47,30,40,56,92,90,55,54,56,79,63,92,44,72,53,40,45,64,39,39,63,93,73,33,48,42,54,28,50,39,65,76,55,95,82,55,58,75,32,36,42,27,33,36,40,30,70,50,89,57,88,90,48,95,67,82,78,67,58,41,45,26,26,52,39,42,25,31,44,28,50,51,66,39,90,87,58,60,34,13,50,40,53,31,32,19,45,55,64,47,34,31,56,23,59,36,69,85,60,84,37,50,34,27,42,35,55,43,44,62,84,43,93,53,62,51,39,65,66,95,65,63,79,66,46,65,35,44,53,86,43,46,27,30,50,31,41,42,49,85,70,33,76,80,42,37,34,30,21,50,92,31,94,84,36,55,71,39,63,78,72,74,97,54,93,60,46,27,34,31,36,19,33,37,89,56,68,47,93,60,50,63,65,63,36,50,50,36,38,41,55,44,66,65,58,56,94,83,55,70,64,30,62,46,79,41,93,95,39,77,44,55,35,39,75,38,50,27,28,60,49,70,56,66,99,79,69,72,81,60,104,71,52,91,69,52,57,59,50,52,50,53,52,50,55,53,60,54,66,61,65,79,71,77,88,88,129

Secondary structure (DSSP, 8-state):
--B-B--TTS-EEEEEEE---SS-TT--EEEE--TTS-----SHHHHHHS-TT----EEEE--TTS-GGGS-EEEEE---SSS--TT-SB-BTT-EEEEEESS-SSS--EEEEEE-TTS-EEEEEESS---EEEEEEEES-STTT-EE-SS---PBPBTT--EEEEEEGGG-TT-EEE-SS-TT--EE----S-SS-EEEEEE-SS--SS---TTB-EEEEGGGG-TT-SSEEEEETTEEEEEEE--EEEEEPPTT--S-S--TTHHHHHHHHHHHHHHTSSS----

Mean predicted aligned error: 11.16 Å

Sequence (287 aa):
MKGISIPKS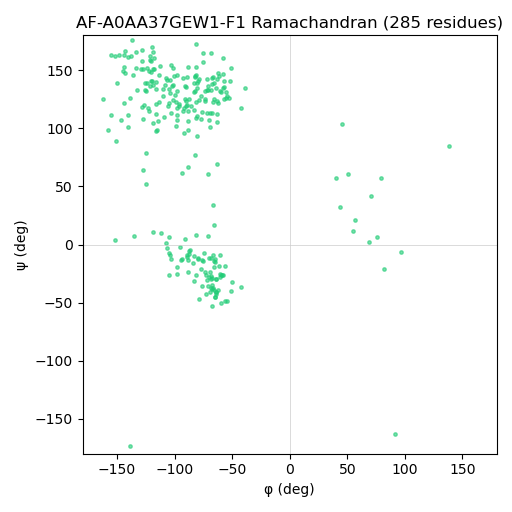SKIVAQFRFKTKITNEFKTHYLYHDIHKPIVVQTMSEREVVPPRFQGPRAAPYDPKWEDQDGIWTITPTPDTRTDILRQSQLVDGSTVTIRSGRDPQTPWFLSVLRTSAGLFVPCITTSEQFVWRIREVLRPTPSKSTISVNPSLRPLKHDASLCLTFDFEDNPRGYRDFKDDYRGFRNVDFPPSDSKRLVLVESPNKSDVWQDRGVLLLANGDDLKADSSNRVMTMDDAEISVRIAQFRIDVRDDDYDILQKDGNDIESQYQEQKKKMKTKDHGVLK